Protein AF-A0A803PF00-F1 (afdb_monomer)

Solvent-accessible surface area (backbone atoms only — not comparable to full-atom values): 10319 Å² total; per-residue (Å²): 118,69,70,62,54,53,48,51,53,26,50,52,17,31,50,49,26,48,52,51,40,52,50,53,51,51,54,51,51,51,51,50,52,50,51,52,51,52,51,52,51,52,49,48,71,76,67,57,70,88,81,62,96,70,93,53,91,74,58,53,61,60,52,51,52,54,50,52,50,51,53,48,52,52,51,52,48,54,52,51,52,52,49,61,64,44,32,53,56,50,30,25,44,55,39,14,45,49,42,6,62,75,72,38,38,43,41,70,62,18,39,50,53,18,44,60,51,36,70,76,44,43,68,64,39,30,49,52,44,48,53,53,50,52,50,54,50,46,54,53,52,50,35,64,72,72,45,25,83,80,39,71,68,39,46,52,51,50,53,52,50,51,52,50,50,51,53,51,50,52,54,49,47,50,52,50,51,51,54,48,51,54,56,51,53,59,50,55,62,54,64,79,74,112

Mean predicted aligne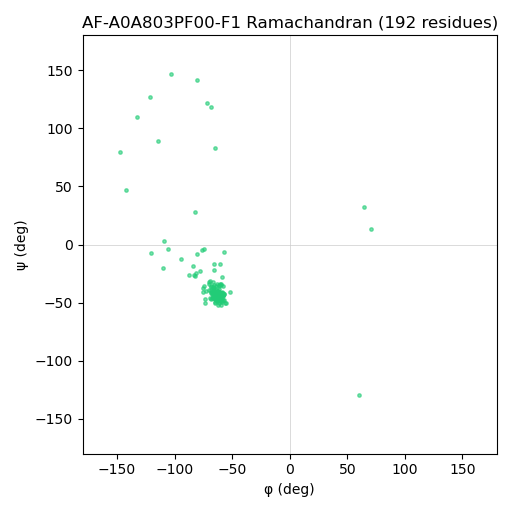d error: 10.55 Å

Secondary structure (DSSP, 8-state):
-HHHHHHHHHHHHHHHHHHHHHHHHHHHHHHHHHHHHHHHHHHHHHH--TT-----TTHHHHHHHHHHHHHHHHHHHHHHHHHHHHHHHHHHHHHHHHHHHHH---HHHHHHHHHHHHHHSHHHHHHHHHHHHHHHHHHHHHHHHHTGGGSHHHHHHHHHHHHHHHHHHHHHHHHHHHHHHHHHHHHHHHHTT-

pLDDT: mean 77.86, std 11.84, range [42.44, 90.19]

Organism: Cannabis sativa (NCBI:txid3483)

Foldseek 3Di:
DVVVVLVVLLVVQLVQLVVQLVVVVVVLVVVLVVVLVVVLVVCCVVPPPPPDPDDDPPVCVVVVVVVVVVSCVVSVVSVVVSLLVVLLVVLLSLLLSLCSNPVVHHDPVSSVVSNVLCVVVVPVSSVLSVVLVCVLVVLVVVCVVVVLVVDPVSVVVSVVVVVVSVVVSSVVSNVVNVVSVVVVVVVVVVVVVD

Radius of gyration: 23.33 Å; Cα contacts (8 Å, |Δi|>4): 110; chains: 1; bounding box: 66×43×75 Å

Structure (mmCIF, N/CA/C/O backbone):
data_AF-A0A803PF00-F1
#
_entry.id   AF-A0A803PF00-F1
#
loop_
_atom_site.group_PDB
_atom_site.id
_atom_site.type_symbol
_atom_site.label_atom_id
_atom_site.label_alt_id
_atom_site.label_comp_id
_atom_site.label_asym_id
_atom_site.label_entity_id
_atom_site.label_seq_id
_atom_site.pdbx_PDB_ins_code
_atom_site.Cartn_x
_atom_site.Cartn_y
_atom_site.Cartn_z
_atom_site.occupancy
_atom_site.B_iso_or_equiv
_atom_site.auth_seq_id
_atom_site.auth_comp_id
_atom_site.auth_asym_id
_atom_site.auth_atom_id
_atom_site.pdbx_PDB_model_num
ATOM 1 N N . MET A 1 1 ? -33.579 -12.897 16.109 1.00 44.66 1 MET A N 1
ATOM 2 C CA . MET A 1 1 ? -33.872 -11.938 15.011 1.00 44.66 1 MET A CA 1
ATOM 3 C C . MET A 1 1 ? -33.023 -10.655 15.062 1.00 44.66 1 MET A C 1
ATOM 5 O O . MET A 1 1 ? -32.654 -10.164 14.004 1.00 44.66 1 MET A O 1
ATOM 9 N N . PHE A 1 2 ? -32.658 -10.123 16.240 1.00 49.91 2 PHE A N 1
ATOM 10 C CA . PHE A 1 2 ? -31.822 -8.909 16.355 1.00 49.91 2 PHE A CA 1
ATOM 11 C C . PHE A 1 2 ? -30.359 -9.083 15.899 1.00 49.91 2 PHE A C 1
ATOM 13 O O . PHE A 1 2 ? -29.827 -8.188 15.247 1.00 49.91 2 PHE A O 1
ATOM 20 N N . HIS A 1 3 ? -29.746 -10.250 16.131 1.00 49.78 3 HIS A N 1
ATOM 21 C CA . HIS A 1 3 ? -28.365 -10.541 15.705 1.00 49.78 3 HIS A CA 1
ATOM 22 C C . HIS A 1 3 ? -28.163 -10.417 14.179 1.00 49.78 3 HIS A C 1
ATOM 24 O O . HIS A 1 3 ? -27.207 -9.796 13.726 1.00 49.78 3 HIS A O 1
ATOM 30 N N . LEU A 1 4 ? -29.131 -10.892 13.385 1.00 56.00 4 LEU A N 1
ATOM 31 C CA . LEU A 1 4 ? -29.096 -10.824 11.916 1.00 56.00 4 LEU A CA 1
ATOM 32 C C . LEU A 1 4 ? -29.187 -9.384 11.379 1.00 56.00 4 LEU A C 1
ATOM 34 O O . LEU A 1 4 ? -28.648 -9.053 10.323 1.00 56.00 4 LEU A O 1
ATOM 38 N N . ARG A 1 5 ? -29.902 -8.505 12.095 1.00 54.03 5 ARG A N 1
ATOM 39 C CA . ARG A 1 5 ? -30.087 -7.106 11.684 1.00 54.03 5 ARG A CA 1
ATOM 40 C C . ARG A 1 5 ? -28.814 -6.292 11.933 1.00 54.03 5 ARG A C 1
ATOM 42 O O . ARG A 1 5 ? -28.463 -5.462 11.097 1.00 54.03 5 ARG A O 1
ATOM 49 N N . ILE A 1 6 ? -28.111 -6.579 13.030 1.00 59.31 6 ILE A N 1
ATOM 50 C CA . ILE A 1 6 ? -26.800 -5.995 13.346 1.00 59.31 6 ILE A CA 1
ATOM 51 C C . ILE A 1 6 ? -25.763 -6.438 12.305 1.00 59.31 6 ILE A C 1
ATOM 53 O O . ILE A 1 6 ? -25.037 -5.600 11.773 1.00 59.31 6 ILE A O 1
ATOM 57 N N . GLU A 1 7 ? -25.763 -7.716 11.916 1.00 68.00 7 GLU A N 1
ATOM 58 C CA . GLU A 1 7 ? -24.883 -8.215 10.852 1.00 68.00 7 GLU A CA 1
ATOM 59 C C . GLU A 1 7 ? -25.151 -7.566 9.496 1.00 68.00 7 GLU A C 1
ATOM 61 O O . GLU A 1 7 ? -24.204 -7.209 8.802 1.00 68.00 7 GLU A O 1
ATOM 66 N N . LYS A 1 8 ? -26.417 -7.340 9.123 1.00 72.25 8 LYS A N 1
ATOM 67 C CA . LYS A 1 8 ? -26.752 -6.698 7.842 1.00 72.25 8 LYS A CA 1
ATOM 68 C C . LYS A 1 8 ? -26.254 -5.252 7.764 1.00 72.25 8 LYS A C 1
ATOM 70 O O . LYS A 1 8 ? -25.745 -4.831 6.725 1.00 72.25 8 LYS A O 1
ATOM 75 N N . VAL A 1 9 ? -26.396 -4.488 8.849 1.00 72.19 9 VAL A N 1
ATOM 76 C CA . VAL A 1 9 ? -25.889 -3.106 8.919 1.00 72.19 9 VAL A CA 1
ATOM 77 C C . VAL A 1 9 ? -24.360 -3.101 8.881 1.00 72.19 9 VAL A C 1
ATOM 79 O O . VAL A 1 9 ? -23.781 -2.314 8.132 1.00 72.19 9 VAL A O 1
ATOM 82 N N . ARG A 1 10 ? -23.714 -4.032 9.594 1.00 73.88 10 ARG A N 1
ATOM 83 C CA . ARG A 1 10 ? -22.254 -4.186 9.602 1.00 73.88 10 ARG A CA 1
ATOM 84 C C . ARG A 1 10 ? -21.699 -4.620 8.241 1.00 73.88 10 ARG A C 1
ATOM 86 O O . ARG A 1 10 ? -20.728 -4.045 7.771 1.00 73.88 10 ARG A O 1
ATOM 93 N N . LEU A 1 11 ? -22.354 -5.551 7.550 1.00 77.56 11 LEU A N 1
ATOM 94 C CA . LEU A 1 11 ? -21.987 -5.971 6.192 1.00 77.56 11 LEU A CA 1
ATOM 95 C C . LEU A 1 11 ? -22.088 -4.816 5.197 1.00 77.56 11 LEU A C 1
ATOM 97 O O . LEU A 1 11 ? -21.181 -4.606 4.393 1.00 77.56 11 LEU A O 1
ATOM 101 N N . ARG A 1 12 ? -23.169 -4.030 5.274 1.00 78.75 12 ARG A N 1
ATOM 102 C CA . ARG A 1 12 ? -23.329 -2.835 4.439 1.00 78.75 12 ARG A CA 1
ATOM 103 C C . ARG A 1 12 ? -22.230 -1.811 4.730 1.00 78.75 12 ARG A C 1
ATOM 105 O O . ARG A 1 12 ? -21.698 -1.226 3.793 1.00 78.75 12 ARG A O 1
ATOM 112 N N . ALA A 1 13 ? -21.874 -1.629 6.001 1.00 76.44 13 ALA A N 1
ATOM 113 C CA . ALA A 1 13 ? -20.790 -0.750 6.421 1.00 76.44 13 ALA A CA 1
ATOM 114 C C . ALA A 1 13 ? -19.443 -1.156 5.818 1.00 76.44 13 ALA A C 1
ATOM 116 O O . ALA A 1 13 ? -18.780 -0.342 5.172 1.00 76.44 13 ALA A O 1
ATOM 117 N N . THR A 1 14 ? -19.085 -2.431 5.971 1.00 80.81 14 THR A N 1
ATOM 118 C CA . THR A 1 14 ? -17.860 -3.004 5.414 1.00 80.81 14 THR A CA 1
ATOM 119 C C . THR A 1 14 ? -17.824 -2.874 3.897 1.00 80.81 14 THR A C 1
ATOM 121 O O . THR A 1 14 ? -16.808 -2.459 3.346 1.00 80.81 14 THR A O 1
ATOM 124 N N . PHE A 1 15 ? -18.934 -3.167 3.216 1.00 81.88 15 PHE A N 1
ATOM 125 C CA . PHE A 1 15 ? -19.018 -3.067 1.761 1.00 81.88 15 PHE A CA 1
ATOM 126 C C . PHE A 1 15 ? -18.795 -1.634 1.264 1.00 81.88 15 PHE A C 1
ATOM 128 O O . PHE A 1 15 ? -18.052 -1.417 0.310 1.00 81.88 15 PHE A O 1
ATOM 135 N N . VAL A 1 16 ? -19.374 -0.638 1.940 1.00 82.00 16 VAL A N 1
ATOM 136 C CA . VAL A 1 16 ? -19.157 0.775 1.597 1.00 82.00 16 VAL A CA 1
ATOM 137 C C . VAL A 1 16 ? -17.693 1.164 1.800 1.00 82.00 16 VAL A C 1
ATOM 139 O O . VAL A 1 16 ? -17.094 1.753 0.904 1.00 82.00 16 VAL A O 1
ATOM 142 N N . THR A 1 17 ? -17.088 0.815 2.937 1.00 83.25 17 THR A N 1
ATOM 143 C CA . THR A 1 17 ? -15.665 1.105 3.185 1.00 83.25 17 THR A CA 1
ATOM 144 C C . THR A 1 17 ? -14.766 0.411 2.162 1.00 83.25 17 THR A C 1
ATOM 146 O O . THR A 1 17 ? -13.813 1.017 1.681 1.00 83.25 17 THR A O 1
ATOM 149 N N . PHE A 1 18 ? -15.100 -0.820 1.770 1.00 84.88 18 PHE A N 1
ATOM 150 C CA . PHE A 1 18 ? -14.418 -1.547 0.703 1.00 84.88 18 PHE A CA 1
ATOM 151 C C . PHE A 1 18 ? -14.485 -0.811 -0.632 1.00 84.88 18 PHE A C 1
ATOM 153 O O . PHE A 1 18 ? -13.444 -0.611 -1.251 1.00 84.88 18 PHE A O 1
ATOM 160 N N . LEU A 1 19 ? -15.659 -0.326 -1.039 1.00 83.44 19 LEU A N 1
ATOM 161 C CA . LEU A 1 19 ? -15.790 0.478 -2.256 1.00 83.44 19 LEU A CA 1
ATOM 162 C C . LEU A 1 19 ? -14.939 1.750 -2.201 1.00 83.44 19 LEU A C 1
ATOM 164 O O . LEU A 1 19 ? -14.256 2.057 -3.173 1.00 83.44 19 LEU A O 1
ATOM 168 N N . TYR A 1 20 ? -14.926 2.457 -1.067 1.00 81.94 20 TYR A N 1
ATOM 169 C CA . TYR A 1 20 ? -14.065 3.631 -0.885 1.00 81.94 20 TYR A CA 1
ATOM 170 C C . TYR A 1 20 ? -12.585 3.283 -1.011 1.00 81.94 20 TYR A C 1
ATOM 172 O O . TYR A 1 20 ? -11.848 3.981 -1.700 1.00 81.94 20 TYR A O 1
ATOM 180 N N . VAL A 1 21 ? -12.146 2.210 -0.359 1.00 84.12 21 VAL A N 1
ATOM 181 C CA . VAL A 1 21 ? -10.748 1.773 -0.390 1.00 84.12 21 VAL A CA 1
ATOM 182 C C . VAL A 1 21 ? -10.337 1.351 -1.794 1.00 84.12 21 VAL A C 1
ATOM 184 O O . VAL A 1 21 ? -9.284 1.771 -2.264 1.00 84.12 21 VAL A O 1
ATOM 187 N N . VAL A 1 22 ? -11.178 0.590 -2.493 1.00 84.62 22 VAL A N 1
ATOM 188 C CA . VAL A 1 22 ? -10.932 0.188 -3.883 1.00 84.62 22 VAL A CA 1
ATOM 189 C C . VAL A 1 22 ? -10.890 1.407 -4.797 1.00 84.62 22 VAL A C 1
ATOM 191 O O . VAL A 1 22 ? -9.983 1.515 -5.619 1.00 84.62 22 VAL A O 1
ATOM 194 N N . PHE A 1 23 ? -11.823 2.345 -4.639 1.00 82.94 23 PHE A N 1
ATOM 195 C CA . PHE A 1 23 ? -11.857 3.572 -5.427 1.00 82.94 23 PHE A CA 1
ATOM 196 C C . PHE A 1 23 ? -10.599 4.422 -5.203 1.00 82.94 23 PHE A C 1
ATOM 198 O O . PHE A 1 23 ? -9.898 4.741 -6.160 1.00 82.94 23 PHE A O 1
ATOM 205 N N . LEU A 1 24 ? -10.252 4.716 -3.945 1.00 80.31 24 LEU A N 1
ATOM 206 C CA . LEU A 1 24 ? -9.057 5.489 -3.588 1.00 80.31 24 LEU A CA 1
ATOM 207 C C . LEU A 1 24 ? -7.770 4.802 -4.059 1.00 80.31 24 LEU A C 1
ATOM 209 O O . LEU A 1 24 ? -6.889 5.454 -4.624 1.00 80.31 24 LEU A O 1
ATOM 213 N N . SER A 1 25 ? -7.675 3.484 -3.883 1.00 84.25 25 SER A N 1
ATOM 214 C CA . SER A 1 25 ? -6.541 2.698 -4.366 1.00 84.25 25 SER A CA 1
ATOM 215 C C . SER A 1 25 ? -6.439 2.751 -5.890 1.00 84.25 25 SER A C 1
ATOM 217 O O . SER A 1 25 ? -5.370 3.042 -6.410 1.00 84.25 25 SER A O 1
ATOM 219 N N . THR A 1 26 ? -7.542 2.579 -6.619 1.00 82.25 26 THR A N 1
ATOM 220 C CA . THR A 1 26 ? -7.538 2.618 -8.091 1.00 82.25 26 THR A CA 1
ATOM 221 C C . THR A 1 26 ? -7.152 4.001 -8.613 1.00 82.25 26 THR A C 1
ATOM 223 O O . THR A 1 26 ? -6.307 4.104 -9.499 1.00 82.25 26 THR A O 1
ATOM 226 N N . CYS A 1 27 ? -7.714 5.073 -8.044 1.00 83.25 27 CYS A N 1
ATOM 227 C CA . CYS A 1 27 ? -7.393 6.444 -8.441 1.00 83.25 27 CYS A CA 1
ATOM 228 C C . CYS A 1 27 ? -5.919 6.791 -8.197 1.00 83.25 27 CYS A C 1
ATOM 230 O O . CYS A 1 27 ? -5.281 7.392 -9.060 1.00 83.25 27 CYS A O 1
ATOM 232 N N . THR A 1 28 ? -5.363 6.401 -7.047 1.00 82.00 28 THR A N 1
ATOM 233 C CA . THR A 1 28 ? -3.946 6.653 -6.730 1.00 82.00 28 THR A CA 1
ATOM 234 C C . THR A 1 28 ? -3.009 5.855 -7.632 1.00 82.00 28 THR A C 1
ATOM 236 O O . THR A 1 28 ? -2.055 6.422 -8.162 1.00 82.00 28 THR A O 1
ATOM 239 N N . LEU A 1 29 ? -3.310 4.578 -7.889 1.00 81.06 29 LEU A N 1
ATOM 240 C CA . LEU A 1 29 ? -2.534 3.739 -8.807 1.00 81.06 29 LEU A CA 1
ATOM 241 C C . LEU A 1 29 ? -2.562 4.290 -10.236 1.00 81.06 29 LEU A C 1
ATOM 243 O O . LEU A 1 29 ? -1.516 4.393 -10.874 1.00 81.06 29 LEU A O 1
ATOM 247 N N . LEU A 1 30 ? -3.737 4.702 -10.719 1.00 83.62 30 LEU A N 1
ATOM 248 C CA . LEU A 1 30 ? -3.887 5.304 -12.042 1.00 83.62 30 LEU A CA 1
ATOM 249 C C . LEU A 1 30 ? -3.108 6.623 -12.147 1.00 83.62 30 LEU A C 1
ATOM 251 O O . LEU A 1 30 ? -2.404 6.841 -13.131 1.00 83.62 30 LEU A O 1
ATOM 255 N N . GLY A 1 31 ? -3.180 7.469 -11.115 1.00 84.12 31 GLY A N 1
ATOM 256 C CA . GLY A 1 31 ? -2.405 8.708 -11.037 1.00 84.12 31 GLY A CA 1
ATOM 257 C C . GLY A 1 31 ? -0.895 8.460 -11.073 1.00 84.12 31 GLY A C 1
ATOM 258 O O . GLY A 1 31 ? -0.174 9.149 -11.792 1.00 84.12 31 GLY A O 1
ATOM 259 N N . PHE A 1 32 ? -0.408 7.435 -10.369 1.00 83.94 32 PHE A N 1
ATOM 260 C CA . PHE A 1 32 ? 1.007 7.057 -10.395 1.00 83.94 32 PHE A CA 1
ATOM 261 C C . PHE A 1 32 ? 1.454 6.493 -11.743 1.00 83.94 32 PHE A C 1
ATOM 263 O O . PHE A 1 32 ? 2.524 6.862 -12.225 1.00 83.94 32 PHE A O 1
ATOM 270 N N . ILE A 1 33 ? 0.634 5.658 -12.389 1.00 83.94 33 ILE A N 1
ATOM 271 C CA . ILE A 1 33 ? 0.910 5.170 -13.748 1.00 83.94 33 ILE A CA 1
ATOM 272 C C . ILE A 1 33 ? 0.977 6.350 -14.722 1.00 83.94 33 ILE A C 1
ATOM 274 O O . ILE A 1 33 ? 1.912 6.438 -15.516 1.00 83.94 33 ILE A O 1
ATOM 278 N N . TRP A 1 34 ? 0.035 7.290 -14.632 1.00 84.69 34 TRP A N 1
ATOM 279 C CA . TRP A 1 34 ? 0.018 8.482 -15.475 1.00 84.69 34 TRP A CA 1
ATOM 280 C C . TRP A 1 34 ? 1.265 9.355 -15.284 1.00 84.69 34 TRP A C 1
ATOM 282 O O . TRP A 1 34 ? 1.880 9.782 -16.264 1.00 84.69 34 TRP A O 1
ATOM 292 N N . LEU A 1 35 ? 1.684 9.579 -14.035 1.00 83.31 35 LEU A N 1
ATOM 293 C CA . LEU A 1 35 ? 2.917 10.306 -13.723 1.00 83.31 35 LEU A CA 1
ATOM 294 C C . LEU A 1 35 ? 4.155 9.601 -14.288 1.00 83.31 35 LEU A C 1
ATOM 296 O O . LEU A 1 35 ? 4.994 10.250 -14.906 1.00 83.31 35 LEU A O 1
ATOM 300 N N . LEU A 1 36 ? 4.253 8.276 -14.148 1.00 83.19 36 LEU A N 1
ATOM 301 C CA . LEU A 1 36 ? 5.361 7.497 -14.712 1.00 83.19 36 LEU A CA 1
ATOM 302 C C . LEU A 1 36 ? 5.403 7.582 -16.241 1.00 83.19 36 LEU A C 1
ATOM 304 O O . LEU A 1 36 ? 6.476 7.768 -16.817 1.00 83.19 36 LEU A O 1
ATOM 308 N N . VAL A 1 37 ? 4.248 7.469 -16.901 1.00 83.75 37 VAL A N 1
ATOM 309 C CA . VAL A 1 37 ? 4.149 7.549 -18.365 1.00 83.75 37 VAL A CA 1
ATOM 310 C C . VAL A 1 37 ? 4.536 8.941 -18.852 1.00 83.75 37 VAL A C 1
ATOM 312 O O . VAL A 1 37 ? 5.405 9.054 -19.716 1.00 83.75 37 VAL A O 1
ATOM 315 N N . THR A 1 38 ? 3.960 9.996 -18.275 1.00 82.81 38 THR A N 1
ATOM 316 C CA . THR A 1 38 ? 4.261 11.384 -18.669 1.00 82.81 38 THR A CA 1
ATOM 317 C C . THR A 1 38 ? 5.723 11.739 -18.413 1.00 82.81 38 THR A C 1
ATOM 319 O O . THR A 1 38 ? 6.378 12.268 -19.309 1.00 82.81 38 THR A O 1
ATOM 322 N N . TYR A 1 39 ? 6.277 11.359 -17.260 1.00 80.56 39 TYR A N 1
ATOM 323 C CA . TYR A 1 39 ? 7.698 11.532 -16.966 1.00 80.56 39 TYR A CA 1
ATOM 324 C C . TYR A 1 39 ? 8.590 10.799 -17.978 1.00 80.56 39 TYR A C 1
ATOM 326 O O . TYR A 1 39 ? 9.524 11.389 -18.519 1.00 80.56 39 TYR A O 1
ATOM 334 N N . SER A 1 40 ? 8.277 9.537 -18.295 1.00 76.31 40 SER A N 1
ATOM 335 C CA . SER A 1 40 ? 9.041 8.757 -19.278 1.00 76.31 40 SER A CA 1
ATOM 336 C C . SER A 1 40 ? 8.963 9.346 -20.691 1.00 76.31 40 SER A C 1
ATOM 338 O O . SER A 1 40 ? 9.956 9.329 -21.417 1.00 76.31 40 SER A O 1
ATOM 340 N N . ALA A 1 41 ? 7.813 9.906 -21.076 1.00 80.12 41 ALA A N 1
ATOM 341 C CA . ALA A 1 41 ? 7.620 10.544 -22.371 1.00 80.12 41 ALA A CA 1
ATOM 342 C C . ALA A 1 41 ? 8.422 11.848 -22.474 1.00 80.12 41 ALA A C 1
ATOM 344 O O . ALA A 1 41 ? 9.128 12.040 -23.460 1.00 80.12 41 ALA A O 1
ATOM 345 N N . VAL A 1 42 ? 8.374 12.701 -21.444 1.00 79.38 42 VAL A N 1
ATOM 346 C CA . VAL A 1 42 ? 9.167 13.942 -21.378 1.00 79.38 42 VAL A CA 1
ATOM 347 C C . VAL A 1 42 ? 10.658 13.629 -21.388 1.00 79.38 42 VAL A C 1
ATOM 349 O O . VAL A 1 42 ? 11.401 14.242 -22.148 1.00 79.38 42 VAL A O 1
ATOM 352 N N . PHE A 1 43 ? 11.092 12.646 -20.596 1.00 73.56 43 PHE A N 1
ATOM 353 C CA . PHE A 1 43 ? 12.488 12.228 -20.570 1.00 73.56 43 PHE A CA 1
ATOM 354 C C . PHE A 1 43 ? 12.943 11.742 -21.947 1.00 73.56 43 PHE A C 1
ATOM 356 O O . PHE A 1 43 ? 13.960 12.213 -22.442 1.00 73.56 43 PHE A O 1
ATOM 363 N N . ARG A 1 44 ? 12.175 10.864 -22.612 1.00 71.00 44 ARG A N 1
ATOM 364 C CA . ARG A 1 44 ? 12.489 10.447 -23.988 1.00 71.00 44 ARG A CA 1
ATOM 365 C C . ARG A 1 44 ? 12.596 11.658 -24.906 1.00 71.00 44 ARG A C 1
ATOM 367 O O . ARG A 1 44 ? 13.618 11.809 -25.552 1.00 71.00 44 ARG A O 1
ATOM 374 N N . LEU A 1 45 ? 11.611 12.551 -24.889 1.00 70.44 45 LEU A N 1
ATOM 375 C CA . LEU A 1 45 ? 11.559 13.712 -25.778 1.00 70.44 45 LEU A CA 1
ATOM 376 C C . LEU A 1 45 ? 12.739 14.681 -25.593 1.00 70.44 45 LEU A C 1
ATOM 378 O O . LEU A 1 45 ? 13.203 15.268 -26.566 1.00 70.44 45 LEU A O 1
ATOM 382 N N . PHE A 1 46 ? 13.227 14.843 -24.362 1.00 67.94 46 PHE A N 1
ATOM 383 C CA . PHE A 1 46 ? 14.322 15.763 -24.043 1.00 67.94 46 PHE A CA 1
ATOM 384 C C . PHE A 1 46 ? 15.712 15.165 -24.294 1.00 67.94 46 PHE A C 1
ATOM 386 O O . PHE A 1 46 ? 16.669 15.903 -24.515 1.00 67.94 46 PHE A O 1
ATOM 393 N N . PHE A 1 47 ? 15.834 13.837 -24.233 1.00 64.44 47 PHE A N 1
ATOM 394 C CA . PHE A 1 47 ? 17.123 13.151 -24.170 1.00 64.44 47 PHE A CA 1
ATOM 395 C C . PHE A 1 47 ? 17.377 12.176 -25.340 1.00 64.44 47 PHE A C 1
ATOM 397 O O . PHE A 1 47 ? 18.506 11.706 -25.468 1.00 64.44 47 PHE A O 1
ATOM 404 N N . THR A 1 48 ? 16.411 11.884 -26.230 1.00 55.97 48 THR A N 1
ATOM 405 C CA . THR A 1 48 ? 16.700 11.146 -27.481 1.00 55.97 48 THR A CA 1
ATOM 406 C C . THR A 1 48 ? 17.471 12.018 -28.482 1.00 55.97 48 THR A C 1
ATOM 408 O O . THR A 1 48 ? 16.937 13.035 -28.928 1.00 55.97 48 THR A O 1
ATOM 411 N N . PRO A 1 49 ? 18.674 11.603 -28.922 1.00 53.75 49 PRO A N 1
ATOM 412 C CA . PRO A 1 49 ? 19.507 12.342 -29.872 1.00 53.75 49 PRO A CA 1
ATOM 413 C C . PRO A 1 49 ? 19.093 12.119 -31.339 1.00 53.75 49 PRO A C 1
ATOM 415 O O . PRO A 1 49 ? 19.916 12.222 -32.239 1.00 53.75 49 PRO A O 1
ATOM 418 N N . GLU A 1 50 ? 17.822 11.824 -31.628 1.00 52.31 50 GLU A N 1
ATOM 419 C CA . GLU A 1 50 ? 17.362 11.575 -33.008 1.00 52.31 50 GLU A CA 1
ATOM 420 C C . GLU A 1 50 ? 17.253 12.872 -33.840 1.00 52.31 50 GLU A C 1
ATOM 422 O O . GLU A 1 50 ? 16.986 12.835 -35.038 1.00 52.31 50 GLU A O 1
ATOM 427 N N . ARG A 1 51 ? 17.492 14.046 -33.231 1.00 49.88 51 ARG A N 1
ATOM 428 C CA . ARG A 1 51 ? 17.411 15.346 -33.919 1.00 49.88 51 ARG A CA 1
ATOM 429 C C . ARG A 1 51 ? 18.753 16.010 -34.239 1.00 49.88 51 ARG A C 1
ATOM 431 O O . ARG A 1 51 ? 18.758 17.035 -34.915 1.00 49.88 51 ARG A O 1
ATOM 438 N N . SER A 1 52 ? 19.887 15.443 -33.832 1.00 44.47 52 SER A N 1
ATOM 439 C CA . SER A 1 52 ? 21.210 15.953 -34.218 1.00 44.47 52 SER A CA 1
ATOM 440 C C . SER A 1 52 ? 21.924 14.925 -35.088 1.00 44.47 52 SER A C 1
ATOM 442 O O . SER A 1 52 ? 22.636 14.064 -34.583 1.00 44.47 52 SER A O 1
ATOM 444 N N . GLY A 1 53 ? 21.713 15.006 -36.403 1.00 48.81 53 GLY A N 1
ATOM 445 C CA . GLY A 1 53 ? 22.401 14.176 -37.390 1.00 48.81 53 GLY A CA 1
ATOM 446 C C . GLY A 1 53 ? 23.904 14.454 -37.442 1.00 48.81 53 GLY A C 1
ATOM 447 O O . GLY A 1 53 ? 24.360 15.202 -38.302 1.00 48.81 53 GLY A O 1
ATOM 448 N N . ILE A 1 54 ? 24.678 13.844 -36.541 1.00 48.69 54 ILE A N 1
ATOM 449 C CA . ILE A 1 54 ? 26.141 13.789 -36.620 1.00 48.69 54 ILE A CA 1
ATOM 450 C C . ILE A 1 54 ? 26.585 12.345 -36.361 1.00 48.69 54 ILE A C 1
ATOM 452 O O . ILE A 1 54 ? 26.492 11.826 -35.254 1.00 48.69 54 ILE A O 1
ATOM 456 N N . VAL A 1 55 ? 27.059 11.714 -37.434 1.00 49.59 55 VAL A N 1
ATOM 457 C CA . VAL A 1 55 ? 27.572 10.343 -37.513 1.00 49.59 55 VAL A CA 1
ATOM 458 C C . VAL A 1 55 ? 28.896 10.222 -36.747 1.00 49.59 55 VAL A C 1
ATOM 460 O O . VAL A 1 55 ? 29.889 10.831 -37.144 1.00 49.59 55 VAL A O 1
ATOM 463 N N . LEU A 1 56 ? 28.946 9.389 -35.698 1.00 50.34 56 LEU A N 1
ATOM 464 C CA . LEU A 1 56 ? 30.202 8.877 -35.128 1.00 50.34 56 LEU A CA 1
ATOM 465 C C . LEU A 1 56 ? 30.015 7.448 -34.566 1.00 50.34 56 LEU A C 1
ATOM 467 O O . LEU A 1 56 ? 29.894 7.223 -33.360 1.00 50.34 56 LEU A O 1
ATOM 471 N N . ASN A 1 57 ? 30.036 6.469 -35.476 1.00 52.66 57 ASN A N 1
ATOM 472 C CA . ASN A 1 57 ? 29.623 5.063 -35.294 1.00 52.66 57 ASN A CA 1
ATOM 473 C C . ASN A 1 57 ? 30.315 4.245 -34.173 1.00 52.66 57 ASN A C 1
ATOM 475 O O . ASN A 1 57 ? 29.896 3.122 -33.906 1.00 52.66 57 ASN A O 1
ATOM 479 N N . ASN A 1 58 ? 31.347 4.761 -33.491 1.00 49.66 58 ASN A N 1
ATOM 480 C CA . ASN A 1 58 ? 32.018 4.054 -32.383 1.00 49.66 58 ASN A CA 1
ATOM 481 C C . ASN A 1 58 ? 31.754 4.673 -30.995 1.00 49.66 58 ASN A C 1
ATOM 483 O O . ASN A 1 58 ? 31.883 3.980 -29.987 1.00 49.66 58 ASN A O 1
ATOM 487 N N . PHE A 1 59 ? 31.332 5.943 -30.924 1.00 49.06 59 PHE A N 1
ATOM 488 C CA . PHE A 1 59 ? 30.970 6.619 -29.667 1.00 49.06 59 PHE A CA 1
ATOM 489 C C . PHE A 1 59 ? 29.491 6.401 -29.300 1.00 49.06 59 PHE A C 1
ATOM 491 O O . PHE A 1 59 ? 29.136 6.356 -28.121 1.00 49.06 59 PHE A O 1
ATOM 498 N N . GLU A 1 60 ? 28.638 6.151 -30.299 1.00 50.56 60 GLU A N 1
ATOM 499 C CA . GLU A 1 60 ? 27.213 5.845 -30.117 1.00 50.56 60 GLU A CA 1
ATOM 500 C C . GLU A 1 60 ? 26.957 4.599 -29.263 1.00 50.56 60 GLU A C 1
ATOM 502 O O . GLU A 1 60 ? 25.995 4.558 -28.498 1.00 50.56 60 GLU A O 1
ATOM 507 N N . ARG A 1 61 ? 27.818 3.574 -29.324 1.00 46.16 61 ARG A N 1
ATOM 508 C CA . ARG A 1 61 ? 27.559 2.314 -28.608 1.00 46.16 61 ARG A CA 1
ATOM 509 C C . ARG A 1 61 ? 27.800 2.429 -27.100 1.00 46.16 61 ARG A C 1
ATOM 511 O O . ARG A 1 61 ? 26.988 1.934 -26.324 1.00 46.16 61 ARG A O 1
ATOM 518 N N . VAL A 1 62 ? 28.861 3.128 -26.683 1.00 50.69 62 VAL A N 1
ATOM 519 C CA . VAL A 1 62 ? 29.155 3.403 -25.260 1.00 50.69 62 VAL A CA 1
ATOM 520 C C . VAL A 1 62 ? 28.180 4.444 -24.698 1.00 50.69 62 VAL A C 1
ATOM 522 O O . VAL A 1 62 ? 27.661 4.264 -23.595 1.00 50.69 62 VAL A O 1
ATOM 525 N N . SER A 1 63 ? 27.859 5.478 -25.485 1.00 56.59 63 SER A N 1
ATOM 526 C CA . SER A 1 63 ? 26.856 6.492 -25.140 1.00 56.59 63 SER A CA 1
ATOM 527 C C . SER A 1 63 ? 25.454 5.885 -24.975 1.00 56.59 63 SER A C 1
ATOM 529 O O . SER A 1 63 ? 24.797 6.137 -23.966 1.00 56.59 63 SER A O 1
ATOM 531 N N . SER A 1 64 ? 25.026 4.995 -25.882 1.00 60.06 64 SER A N 1
ATOM 532 C CA . SER A 1 64 ? 23.718 4.327 -25.789 1.00 60.06 64 SER A CA 1
ATOM 533 C C . SER A 1 64 ? 23.606 3.381 -24.588 1.00 60.06 64 SER A C 1
ATOM 535 O O . SER A 1 64 ? 22.548 3.317 -23.963 1.00 60.06 64 SER A O 1
ATOM 537 N N . LEU A 1 65 ? 24.681 2.673 -24.210 1.00 59.78 65 LEU A N 1
ATOM 538 C CA . LEU A 1 65 ? 24.673 1.796 -23.034 1.00 59.78 65 LEU A CA 1
ATOM 539 C C . LEU A 1 65 ? 24.537 2.614 -21.740 1.00 59.78 65 LEU A C 1
ATOM 541 O O . LEU A 1 65 ? 23.702 2.292 -20.893 1.00 59.78 65 LEU A O 1
ATOM 545 N N . GLY A 1 66 ? 25.315 3.696 -21.615 1.00 67.31 66 GLY A N 1
ATOM 546 C CA . GLY A 1 66 ? 25.246 4.617 -20.476 1.00 67.31 66 GLY A CA 1
ATOM 547 C C . GLY A 1 66 ? 23.885 5.309 -20.365 1.00 67.31 66 GLY A C 1
ATOM 548 O O . GLY A 1 66 ? 23.323 5.399 -19.275 1.00 67.31 66 GLY A O 1
ATOM 549 N N . PHE A 1 67 ? 23.310 5.709 -21.499 1.00 67.31 67 PHE A N 1
ATOM 550 C CA . PHE A 1 67 ? 21.977 6.300 -21.579 1.00 67.31 67 PHE A CA 1
ATOM 551 C C . PHE A 1 67 ? 20.870 5.334 -21.137 1.00 67.31 67 PHE A C 1
ATOM 553 O O . PHE A 1 67 ? 19.998 5.701 -20.349 1.00 67.31 67 PHE A O 1
ATOM 560 N N . ASN A 1 68 ? 20.928 4.078 -21.589 1.00 71.06 68 ASN A N 1
ATOM 561 C CA . ASN A 1 68 ? 19.975 3.042 -21.193 1.00 71.06 68 ASN A CA 1
ATOM 562 C C . ASN A 1 68 ? 20.067 2.720 -19.695 1.00 71.06 68 ASN A C 1
ATOM 564 O O . ASN A 1 68 ? 19.037 2.578 -19.033 1.00 71.06 68 ASN A O 1
ATOM 568 N N . LEU A 1 69 ? 21.286 2.647 -19.150 1.00 74.12 69 LEU A N 1
ATOM 569 C CA . LEU A 1 69 ? 21.511 2.420 -17.723 1.00 74.12 69 LEU A CA 1
ATOM 570 C C . LEU A 1 69 ? 20.970 3.589 -16.887 1.00 74.12 69 LEU A C 1
ATOM 572 O O . LEU A 1 69 ? 20.245 3.374 -15.919 1.00 74.12 69 LEU A O 1
ATOM 576 N N . PHE A 1 70 ? 21.267 4.826 -17.291 1.00 75.94 70 PHE A N 1
ATOM 577 C CA . PHE A 1 70 ? 20.802 6.041 -16.623 1.00 75.94 70 PHE A CA 1
ATOM 578 C C . PHE A 1 70 ? 19.275 6.166 -16.652 1.00 75.94 70 PHE A C 1
ATOM 580 O O . PHE A 1 70 ? 18.653 6.401 -15.616 1.00 75.94 70 PHE A O 1
ATOM 587 N N . HIS A 1 71 ? 18.654 5.910 -17.805 1.00 72.38 71 HIS A N 1
ATOM 588 C CA . HIS A 1 71 ? 17.200 5.857 -17.944 1.00 72.38 71 HIS A CA 1
ATOM 589 C C . HIS A 1 71 ? 16.579 4.807 -17.010 1.00 72.38 71 HIS A C 1
ATOM 591 O O . HIS A 1 71 ? 15.585 5.085 -16.338 1.00 72.38 71 HIS A O 1
ATOM 597 N N . HIS A 1 72 ? 17.175 3.613 -16.920 1.00 76.44 72 HIS A N 1
ATOM 598 C CA . HIS A 1 72 ? 16.680 2.555 -16.040 1.00 76.44 72 HIS A CA 1
ATOM 599 C C . HIS A 1 72 ? 16.833 2.909 -14.553 1.00 76.44 72 HIS A C 1
ATOM 601 O O . HIS A 1 72 ? 15.908 2.680 -13.775 1.00 76.44 72 HIS A O 1
ATOM 607 N N . LEU A 1 73 ? 17.959 3.514 -14.159 1.00 83.12 73 LEU A N 1
ATOM 608 C CA . LEU A 1 73 ? 18.205 3.968 -12.786 1.00 83.12 73 LEU A CA 1
ATOM 609 C C . LEU A 1 73 ? 17.214 5.054 -12.362 1.00 83.12 73 LEU A C 1
ATOM 611 O O . LEU A 1 73 ? 16.628 4.967 -11.283 1.00 83.12 73 LEU A O 1
ATOM 615 N N . ILE A 1 74 ? 16.981 6.044 -13.224 1.00 81.19 74 ILE A N 1
ATOM 616 C CA . ILE A 1 74 ? 16.005 7.105 -12.971 1.00 81.19 74 ILE A CA 1
ATOM 617 C C . ILE A 1 74 ? 14.595 6.524 -12.874 1.00 81.19 74 ILE A C 1
ATOM 619 O O . ILE A 1 74 ? 13.868 6.832 -11.928 1.00 81.19 74 ILE A O 1
ATOM 623 N N . TYR A 1 75 ? 14.189 5.687 -13.829 1.00 79.94 75 TYR A N 1
ATOM 624 C CA . TYR A 1 75 ? 12.851 5.098 -13.831 1.00 79.94 75 TYR A CA 1
ATOM 625 C C . TYR A 1 75 ? 12.624 4.218 -12.596 1.00 79.94 75 TYR A C 1
ATOM 627 O O . TYR A 1 75 ? 11.609 4.356 -11.912 1.00 79.94 75 TYR A O 1
ATOM 635 N N . GLY A 1 76 ? 13.601 3.369 -12.264 1.00 80.31 76 GLY A N 1
ATOM 636 C CA . GLY A 1 76 ? 13.573 2.531 -11.070 1.00 80.31 76 GLY A CA 1
ATOM 637 C C . GLY A 1 76 ? 13.504 3.351 -9.781 1.00 80.31 76 GLY A C 1
ATOM 638 O O . GLY A 1 76 ? 12.711 3.032 -8.898 1.00 80.31 76 GLY A O 1
ATOM 639 N N . SER A 1 77 ? 14.267 4.445 -9.689 1.00 82.50 77 SER A N 1
ATOM 640 C CA . SER A 1 77 ? 14.247 5.345 -8.530 1.00 82.50 77 SER A CA 1
ATOM 641 C C . SER A 1 77 ? 12.896 6.051 -8.360 1.00 82.50 77 SER A C 1
ATOM 643 O O . SER A 1 77 ? 12.344 6.053 -7.259 1.00 82.50 77 SER A O 1
ATOM 645 N N . ASN A 1 78 ? 12.310 6.576 -9.441 1.00 83.31 78 ASN A N 1
ATOM 646 C CA . ASN A 1 78 ? 10.984 7.203 -9.401 1.00 83.31 78 ASN A CA 1
ATOM 647 C C . ASN A 1 78 ? 9.892 6.202 -9.006 1.00 83.31 78 ASN A C 1
ATOM 649 O O . ASN A 1 78 ? 9.032 6.513 -8.183 1.00 83.31 78 ASN A O 1
ATOM 653 N N . LEU A 1 79 ? 9.946 4.981 -9.547 1.00 83.06 79 LEU A N 1
ATOM 654 C CA . LEU A 1 79 ? 9.029 3.913 -9.160 1.00 83.06 79 LEU A CA 1
ATOM 655 C C . LEU A 1 79 ? 9.168 3.576 -7.670 1.00 83.06 79 LEU A C 1
ATOM 657 O O . LEU A 1 79 ? 8.163 3.477 -6.969 1.00 83.06 79 LEU A O 1
ATOM 661 N N . LEU A 1 80 ? 10.400 3.448 -7.172 1.00 85.19 80 LEU A N 1
ATOM 662 C CA . LEU A 1 80 ? 10.663 3.184 -5.759 1.00 85.19 80 LEU A CA 1
ATOM 663 C C . LEU A 1 80 ? 10.112 4.305 -4.868 1.00 85.19 80 LEU A C 1
ATOM 665 O O . LEU A 1 80 ? 9.481 4.029 -3.849 1.00 85.19 80 LEU A O 1
ATOM 669 N N . PHE A 1 81 ? 10.296 5.562 -5.268 1.00 85.94 81 PHE A N 1
ATOM 670 C CA . PHE A 1 81 ? 9.774 6.720 -4.547 1.00 85.94 81 PHE A CA 1
ATOM 671 C C . PHE A 1 81 ? 8.240 6.713 -4.472 1.00 85.94 81 PHE A C 1
ATOM 673 O O . PHE A 1 81 ? 7.666 6.908 -3.398 1.00 85.94 81 PHE A O 1
ATOM 680 N N . LEU A 1 82 ? 7.568 6.408 -5.585 1.00 86.12 82 LEU A N 1
ATOM 681 C CA . LEU A 1 82 ? 6.111 6.263 -5.627 1.00 86.12 82 LEU A CA 1
ATOM 682 C C . LEU A 1 82 ? 5.631 5.127 -4.719 1.00 86.12 82 LEU A C 1
ATOM 684 O O . LEU A 1 82 ? 4.654 5.299 -3.991 1.00 86.12 82 LEU A O 1
ATOM 688 N N . VAL A 1 83 ? 6.342 3.994 -4.702 1.00 85.06 83 VAL A N 1
ATOM 689 C CA . VAL A 1 83 ? 6.051 2.883 -3.784 1.00 85.06 83 VAL A CA 1
ATOM 690 C C . VAL A 1 83 ? 6.178 3.338 -2.329 1.00 85.06 83 VAL A C 1
ATOM 692 O O . VAL A 1 83 ? 5.268 3.085 -1.544 1.00 85.06 83 VAL A O 1
ATOM 695 N N . ILE A 1 84 ? 7.241 4.062 -1.967 1.00 86.75 84 ILE A N 1
ATOM 696 C CA . ILE A 1 84 ? 7.438 4.572 -0.599 1.00 86.75 84 ILE A CA 1
ATOM 697 C C . ILE A 1 84 ? 6.276 5.473 -0.168 1.00 86.75 84 ILE A C 1
ATOM 699 O O . ILE A 1 84 ? 5.768 5.318 0.942 1.00 86.75 84 ILE A O 1
ATOM 703 N N . ILE A 1 85 ? 5.814 6.370 -1.044 1.00 87.19 85 ILE A N 1
ATOM 704 C CA . ILE A 1 85 ? 4.655 7.232 -0.765 1.00 87.19 85 ILE A CA 1
ATOM 705 C C . ILE A 1 85 ? 3.367 6.410 -0.656 1.00 87.19 85 ILE A C 1
ATOM 707 O O . ILE A 1 85 ? 2.511 6.719 0.170 1.00 87.19 85 ILE A O 1
ATOM 711 N N . TYR A 1 86 ? 3.214 5.366 -1.468 1.00 86.00 86 TYR A N 1
ATOM 712 C CA . TYR A 1 86 ? 2.015 4.531 -1.510 1.00 86.00 86 TYR A CA 1
ATOM 713 C C . TYR A 1 86 ? 1.832 3.645 -0.267 1.00 86.00 86 TYR A C 1
ATOM 715 O O . TYR A 1 86 ? 0.699 3.404 0.158 1.00 86.00 86 TYR A O 1
ATOM 723 N N . LEU A 1 87 ? 2.926 3.164 0.333 1.00 86.62 87 LEU A N 1
ATOM 724 C CA . LEU A 1 87 ? 2.889 2.220 1.459 1.00 86.62 87 LEU A CA 1
ATOM 725 C C . LEU A 1 87 ? 2.089 2.741 2.677 1.00 86.62 87 LEU A C 1
ATOM 727 O O . LEU A 1 87 ? 1.226 2.001 3.161 1.00 86.62 87 LEU A O 1
ATOM 731 N N . PRO A 1 88 ? 2.285 3.987 3.163 1.00 87.38 88 PRO A N 1
ATOM 732 C CA . PRO A 1 88 ? 1.460 4.566 4.224 1.00 87.38 88 PRO A CA 1
ATOM 733 C C . PRO A 1 88 ? -0.033 4.614 3.888 1.00 87.38 88 PRO A C 1
ATOM 735 O O . PRO A 1 88 ? -0.862 4.250 4.722 1.00 87.38 88 PRO A O 1
ATOM 738 N N . TRP A 1 89 ? -0.394 5.013 2.664 1.00 85.75 89 TRP A N 1
ATOM 739 C CA . TRP A 1 89 ? -1.796 5.074 2.236 1.00 85.75 89 TRP A CA 1
ATOM 740 C C . TRP A 1 89 ? -2.440 3.690 2.239 1.00 85.75 89 TRP A C 1
ATOM 742 O O . TRP A 1 89 ? -3.536 3.514 2.773 1.00 85.75 89 TRP A O 1
ATOM 752 N N . CYS A 1 90 ? -1.713 2.684 1.751 1.00 85.69 90 CYS A N 1
ATOM 753 C CA . CYS A 1 90 ? -2.129 1.293 1.859 1.00 85.69 90 CYS A CA 1
ATOM 754 C C . CYS A 1 90 ? -2.339 0.854 3.307 1.00 85.69 90 CYS A C 1
ATOM 756 O O . CYS A 1 90 ? -3.323 0.168 3.588 1.00 85.69 90 CYS A O 1
ATOM 758 N N . ALA A 1 91 ? -1.447 1.226 4.228 1.00 88.38 91 ALA A N 1
ATOM 759 C CA . ALA A 1 91 ? -1.595 0.870 5.637 1.00 88.38 91 ALA A CA 1
ATOM 760 C C . A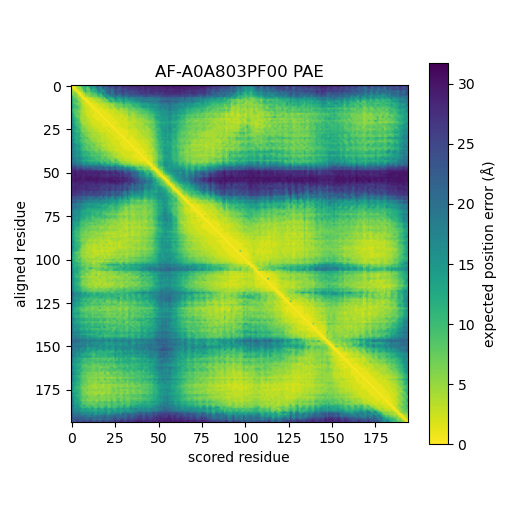LA A 1 91 ? -2.899 1.442 6.213 1.00 88.38 91 ALA A C 1
ATOM 762 O O . ALA A 1 91 ? -3.662 0.710 6.844 1.00 88.38 91 ALA A O 1
ATOM 763 N N . ILE A 1 92 ? -3.193 2.714 5.924 1.00 89.06 92 ILE A N 1
ATOM 764 C CA . ILE A 1 92 ? -4.413 3.399 6.374 1.00 89.06 92 ILE A CA 1
ATOM 765 C C . ILE A 1 92 ? -5.663 2.726 5.801 1.00 89.06 92 ILE A C 1
ATOM 767 O O . ILE A 1 92 ? -6.616 2.475 6.536 1.00 89.06 92 ILE A O 1
ATOM 771 N N . TRP A 1 93 ? -5.675 2.395 4.510 1.00 88.69 93 TRP A N 1
ATOM 772 C CA . TRP A 1 93 ? -6.835 1.760 3.882 1.00 88.69 93 TRP A CA 1
ATOM 773 C C . TRP A 1 93 ? -7.098 0.343 4.403 1.00 88.69 93 TRP A C 1
ATOM 775 O O . TRP A 1 93 ? -8.244 0.011 4.705 1.00 88.69 93 TRP A O 1
ATOM 785 N N . ASN A 1 94 ? -6.052 -0.480 4.554 1.00 88.56 94 ASN A N 1
ATOM 786 C CA . ASN A 1 94 ? -6.188 -1.839 5.093 1.00 88.56 94 ASN A CA 1
ATOM 787 C C . ASN A 1 94 ? -6.635 -1.809 6.563 1.00 88.56 94 ASN A C 1
ATOM 789 O O . ASN A 1 94 ? -7.531 -2.558 6.952 1.00 88.56 94 ASN A O 1
ATOM 793 N N . LEU A 1 95 ? -6.080 -0.895 7.365 1.00 89.00 95 LEU A N 1
ATOM 794 C CA . LEU A 1 95 ? -6.515 -0.697 8.746 1.00 89.00 95 LEU A CA 1
ATOM 795 C C . LEU A 1 95 ? -7.962 -0.183 8.818 1.00 89.00 95 LEU A C 1
ATOM 797 O O . LEU A 1 95 ? -8.742 -0.662 9.636 1.00 89.00 95 LEU A O 1
ATOM 801 N N . GLY A 1 96 ? -8.350 0.737 7.932 1.00 88.00 96 GLY A N 1
ATOM 802 C CA . GLY A 1 96 ? -9.717 1.253 7.835 1.00 88.00 96 GLY A CA 1
ATOM 803 C C . GLY A 1 96 ? -10.741 0.175 7.498 1.00 88.00 96 GLY A C 1
ATOM 804 O O . GLY A 1 96 ? -11.845 0.192 8.045 1.00 88.00 96 GLY A O 1
ATOM 805 N N . LEU A 1 97 ? -10.372 -0.808 6.673 1.00 86.75 97 LEU A N 1
ATOM 806 C CA . LEU A 1 97 ? -11.224 -1.972 6.442 1.00 86.75 97 LEU A CA 1
ATOM 807 C C . LEU A 1 97 ? -11.367 -2.843 7.683 1.00 86.75 97 LEU A C 1
ATOM 809 O O . LEU A 1 97 ? -12.490 -3.216 8.018 1.00 86.75 97 LEU A O 1
ATOM 813 N N . VAL A 1 98 ? -10.268 -3.139 8.381 1.00 88.44 98 VAL A N 1
ATOM 814 C CA . VAL A 1 98 ? -10.319 -3.920 9.627 1.00 88.44 98 VAL A CA 1
ATOM 815 C C . VAL A 1 98 ? -11.196 -3.229 10.669 1.00 88.44 98 VAL A C 1
ATOM 817 O O . VAL A 1 98 ? -12.060 -3.881 11.250 1.00 88.44 98 VAL A O 1
ATOM 820 N N . ILE A 1 99 ? -11.051 -1.914 10.843 1.00 86.50 99 ILE A N 1
ATOM 821 C CA . ILE A 1 99 ? -11.894 -1.111 11.742 1.00 86.50 99 ILE A CA 1
ATOM 822 C C . ILE A 1 99 ? -13.360 -1.180 11.315 1.00 86.50 99 ILE A C 1
ATOM 824 O O . ILE A 1 99 ? -14.245 -1.379 12.143 1.00 86.50 99 ILE A O 1
ATOM 828 N N . SER A 1 100 ? -13.638 -1.076 10.016 1.00 87.06 100 SER A N 1
ATOM 829 C CA . SER A 1 100 ? -15.007 -1.172 9.511 1.00 87.06 100 SER A CA 1
ATOM 830 C C . SER A 1 100 ? -15.641 -2.545 9.763 1.00 87.06 100 SER A C 1
ATOM 832 O O . SER A 1 100 ? -16.838 -2.623 10.032 1.00 87.06 100 SER A O 1
ATOM 834 N N . ILE A 1 101 ? -14.854 -3.622 9.716 1.00 84.19 101 ILE A N 1
ATOM 835 C CA . ILE A 1 101 ? -15.313 -4.986 10.014 1.00 84.19 101 ILE A CA 1
ATOM 836 C C . ILE A 1 101 ? -15.535 -5.180 11.520 1.00 84.19 101 ILE A C 1
ATOM 838 O O . ILE A 1 101 ? -16.571 -5.720 11.915 1.00 84.19 101 ILE A O 1
ATOM 842 N N . LEU A 1 102 ? -14.580 -4.753 12.353 1.00 83.94 102 LEU A N 1
ATOM 843 C CA . LEU A 1 102 ? -14.625 -4.958 13.805 1.00 83.94 102 LEU A CA 1
ATOM 844 C C . LEU A 1 102 ? -15.654 -4.051 14.486 1.00 83.94 102 LEU A C 1
ATOM 846 O O . LEU A 1 102 ? -16.490 -4.535 15.246 1.00 83.94 102 LEU A O 1
ATOM 850 N N . GLU A 1 103 ? -15.610 -2.751 14.203 1.00 82.00 103 GLU A N 1
ATOM 851 C CA . GLU A 1 103 ? -16.422 -1.738 14.886 1.00 82.00 103 GLU A CA 1
ATOM 852 C C . GLU A 1 103 ? -17.728 -1.420 14.137 1.00 82.00 103 GLU A C 1
ATOM 854 O O . GLU A 1 103 ? -18.616 -0.767 14.679 1.00 82.00 103 GLU A O 1
ATOM 859 N N . GLY A 1 104 ? -17.876 -1.866 12.884 1.00 77.12 104 GLY A N 1
ATOM 860 C CA . GLY A 1 104 ? -19.069 -1.601 12.069 1.00 77.12 104 GLY A CA 1
ATOM 861 C C . GLY A 1 104 ? -19.221 -0.150 11.608 1.00 77.12 104 GLY A C 1
ATOM 862 O O . GLY A 1 104 ? -20.284 0.242 11.123 1.00 77.12 104 GLY A O 1
ATOM 863 N N . ILE A 1 105 ? -18.168 0.658 11.737 1.00 80.25 105 ILE A N 1
ATOM 864 C CA . ILE A 1 105 ? -18.142 2.060 11.309 1.00 80.25 105 ILE A CA 1
ATOM 865 C C . ILE A 1 105 ? -17.894 2.120 9.792 1.00 80.25 105 ILE A C 1
ATOM 867 O O . ILE A 1 105 ? -17.129 1.328 9.245 1.00 80.25 105 ILE A O 1
ATOM 871 N N . CYS A 1 106 ? -18.555 3.038 9.079 1.00 79.62 106 CYS A N 1
ATOM 872 C CA . CYS A 1 106 ? -18.499 3.116 7.612 1.00 79.62 106 CYS A CA 1
ATOM 873 C C . CYS A 1 106 ? -17.597 4.247 7.098 1.00 79.62 106 CYS A C 1
ATOM 875 O O . CYS A 1 106 ? -17.609 5.360 7.637 1.00 79.62 106 CYS A O 1
ATOM 877 N N . GLY A 1 107 ? -16.945 4.003 5.959 1.00 78.81 107 GLY A N 1
ATOM 878 C CA . GLY A 1 107 ? -16.436 5.034 5.052 1.00 78.81 107 GLY A CA 1
ATOM 879 C C . GLY A 1 107 ? -15.413 5.974 5.689 1.00 78.81 107 GLY A C 1
ATOM 880 O O . GLY A 1 107 ? -14.450 5.535 6.313 1.00 78.81 107 GLY A O 1
ATOM 881 N N . ILE A 1 108 ? -15.630 7.285 5.535 1.00 82.88 108 ILE A N 1
ATOM 882 C CA . ILE A 1 108 ? -14.689 8.333 5.966 1.00 82.88 108 ILE A CA 1
ATOM 883 C C . ILE A 1 108 ? -14.440 8.293 7.480 1.00 82.88 108 ILE A C 1
ATOM 885 O O . ILE A 1 108 ? -13.320 8.541 7.911 1.00 82.88 108 ILE A O 1
ATOM 889 N N . LYS A 1 109 ? -15.441 7.928 8.295 1.00 85.12 109 LYS A N 1
ATOM 890 C CA . LYS A 1 109 ? -15.258 7.809 9.752 1.00 85.12 109 LYS A CA 1
ATOM 891 C C . LYS A 1 109 ? -14.283 6.682 10.106 1.00 85.12 109 LYS A C 1
ATOM 893 O O . LYS A 1 109 ? -13.395 6.892 10.923 1.00 85.12 109 LYS A O 1
ATOM 898 N N . ALA A 1 110 ? -14.401 5.525 9.449 1.00 86.06 110 ALA A N 1
ATOM 899 C CA . ALA A 1 110 ? -13.475 4.408 9.644 1.00 86.06 110 ALA A CA 1
ATOM 900 C C . ALA A 1 110 ? -12.061 4.749 9.143 1.00 86.06 110 ALA A C 1
ATOM 902 O O . ALA A 1 110 ? -11.076 4.457 9.818 1.00 86.06 110 ALA A O 1
ATOM 903 N N . LEU A 1 111 ? -11.959 5.430 7.996 1.00 85.81 111 LEU A N 1
ATOM 904 C CA . LEU A 1 111 ? -10.682 5.906 7.455 1.00 85.81 111 LEU A CA 1
ATOM 905 C C . LEU A 1 111 ? -10.025 6.973 8.340 1.00 85.81 111 LEU A C 1
ATOM 907 O O . LEU A 1 111 ? -8.809 6.957 8.500 1.00 85.81 111 LEU A O 1
ATOM 911 N N . GLY A 1 112 ? -10.808 7.865 8.949 1.00 86.81 112 GLY A N 1
ATOM 912 C CA . GLY A 1 112 ? -10.315 8.865 9.896 1.00 86.81 112 GLY A CA 1
ATOM 913 C C . GLY A 1 112 ? -9.729 8.224 11.152 1.00 86.81 112 GLY A C 1
ATOM 914 O O . GLY A 1 112 ? -8.604 8.543 11.537 1.00 86.81 11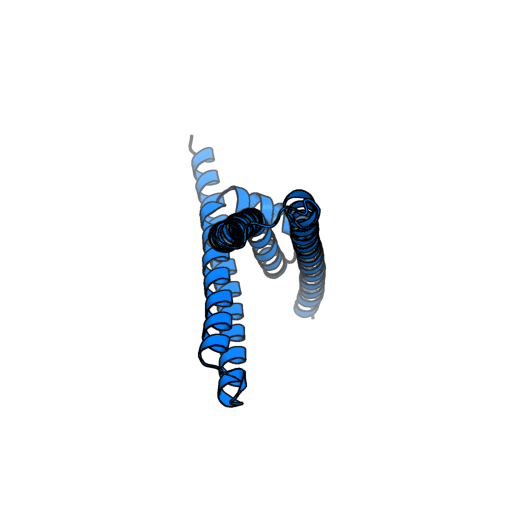2 GLY A O 1
ATOM 915 N N . SER A 1 113 ? -10.438 7.253 11.740 1.00 85.50 113 SER A N 1
ATOM 916 C CA . SER A 1 113 ? -9.922 6.467 12.869 1.00 85.50 113 SER A CA 1
ATOM 917 C C . SER A 1 113 ? -8.663 5.684 12.492 1.00 85.50 113 SER A C 1
ATOM 919 O O . SER A 1 113 ? -7.699 5.654 13.257 1.00 85.50 113 SER A O 1
ATOM 921 N N . ALA A 1 114 ? -8.631 5.097 11.292 1.00 88.06 114 ALA A N 1
ATOM 922 C CA . ALA A 1 114 ? -7.458 4.395 10.783 1.00 88.06 114 ALA A CA 1
ATOM 923 C C . ALA A 1 114 ? -6.255 5.325 10.612 1.00 88.06 114 ALA A C 1
ATOM 925 O O . ALA A 1 114 ? -5.155 4.976 11.028 1.00 88.06 114 ALA A O 1
ATOM 926 N N . ALA A 1 115 ? -6.456 6.515 10.045 1.00 87.69 115 ALA A N 1
ATOM 927 C CA . ALA A 1 115 ? -5.401 7.508 9.887 1.00 87.69 115 ALA A CA 1
ATOM 928 C C . ALA A 1 115 ? -4.855 7.951 11.251 1.00 87.69 115 ALA A C 1
ATOM 930 O O . ALA A 1 115 ? -3.641 7.974 11.443 1.00 87.69 115 ALA A O 1
ATOM 931 N N . TYR A 1 116 ? -5.738 8.209 12.221 1.00 87.31 116 TYR A N 1
ATOM 932 C CA . TYR A 1 116 ? -5.350 8.578 13.583 1.00 87.31 116 TYR A CA 1
ATOM 933 C C . TYR A 1 116 ? -4.517 7.486 14.274 1.00 87.31 116 TYR A C 1
ATOM 935 O O . TYR A 1 116 ? -3.460 7.766 14.842 1.00 87.31 116 TYR A O 1
ATOM 943 N N . LEU A 1 117 ? -4.958 6.226 14.196 1.00 84.50 117 LEU A N 1
ATOM 944 C CA . LEU A 1 117 ? -4.245 5.094 14.795 1.00 84.50 117 LEU A CA 1
ATOM 945 C C . LEU A 1 117 ? -2.935 4.777 14.063 1.00 84.50 117 LEU A C 1
ATOM 947 O O . LEU A 1 117 ? -1.926 4.485 14.708 1.00 84.50 117 LEU A O 1
ATOM 951 N N . SER A 1 118 ? -2.936 4.861 12.732 1.00 84.88 118 SER A N 1
ATOM 952 C CA . SER A 1 118 ? -1.761 4.599 11.902 1.00 84.88 118 SER A CA 1
ATOM 953 C C . SER A 1 118 ? -0.670 5.641 12.133 1.00 84.88 118 SER A C 1
ATOM 955 O O . SER A 1 118 ? 0.491 5.263 12.263 1.00 84.88 118 SER A O 1
ATOM 957 N N . LEU A 1 119 ? -1.022 6.922 12.303 1.00 83.56 119 LEU A N 1
ATOM 958 C CA . LEU A 1 119 ? -0.061 7.999 12.575 1.00 83.56 119 LEU A CA 1
ATOM 959 C C . LEU A 1 119 ? 0.754 7.758 13.857 1.00 83.56 119 LEU A C 1
ATOM 961 O O . LEU A 1 119 ? 1.891 8.207 13.976 1.00 83.56 119 LEU A O 1
ATOM 965 N N . ARG A 1 120 ? 0.183 7.029 14.822 1.00 80.56 120 ARG A N 1
ATOM 966 C CA . ARG A 1 120 ? 0.808 6.742 16.119 1.00 80.56 120 ARG A CA 1
ATOM 967 C C . ARG A 1 120 ? 1.753 5.539 16.091 1.00 80.56 120 ARG A C 1
ATOM 969 O O . ARG A 1 120 ? 2.552 5.382 17.013 1.00 80.56 120 ARG A O 1
ATOM 976 N N . ASN A 1 121 ? 1.637 4.684 15.074 1.00 81.25 121 ASN A N 1
ATOM 977 C CA . ASN A 1 121 ? 2.443 3.474 14.892 1.00 81.25 121 ASN A CA 1
ATOM 978 C C . ASN A 1 121 ? 2.778 3.253 13.405 1.00 81.25 121 ASN A C 1
ATOM 980 O O . ASN A 1 121 ? 2.601 2.158 12.856 1.00 81.25 121 ASN A O 1
ATOM 984 N N . THR A 1 122 ? 3.217 4.323 12.742 1.00 79.62 122 THR A N 1
ATOM 985 C CA . THR A 1 122 ? 3.362 4.400 11.282 1.00 79.62 122 THR A CA 1
ATOM 986 C C . THR A 1 122 ? 4.428 3.443 10.771 1.00 79.62 122 THR A C 1
ATOM 988 O O . THR A 1 122 ? 4.217 2.781 9.761 1.00 79.62 122 THR A O 1
ATOM 991 N N . GLN A 1 123 ? 5.543 3.308 11.494 1.00 81.44 123 GLN A N 1
ATOM 992 C CA . GLN A 1 123 ? 6.653 2.432 11.105 1.00 81.44 123 GLN A CA 1
ATOM 993 C C . GLN A 1 123 ? 6.233 0.960 11.039 1.00 81.44 123 GLN A C 1
ATOM 995 O O . GLN A 1 123 ? 6.509 0.291 10.045 1.00 81.44 123 GLN A O 1
ATOM 1000 N N . ASN A 1 124 ? 5.501 0.470 12.044 1.00 82.94 124 ASN A N 1
ATOM 1001 C CA . ASN A 1 124 ? 5.034 -0.916 12.063 1.00 82.94 124 ASN A CA 1
ATOM 1002 C C . ASN A 1 124 ? 3.986 -1.171 10.972 1.00 82.94 124 ASN A C 1
ATOM 1004 O O . ASN A 1 124 ? 4.023 -2.211 10.317 1.00 82.94 124 ASN A O 1
ATOM 1008 N N . GLY A 1 125 ? 3.083 -0.211 10.737 1.00 82.62 125 GLY A N 1
ATOM 1009 C CA . GLY A 1 125 ? 2.074 -0.314 9.679 1.00 82.62 125 GLY A CA 1
ATOM 1010 C C . GLY A 1 125 ? 2.694 -0.340 8.279 1.00 82.62 125 GLY A C 1
ATOM 1011 O O . GLY A 1 125 ? 2.365 -1.207 7.472 1.00 82.62 125 GLY A O 1
ATOM 1012 N N . VAL A 1 126 ? 3.640 0.564 8.008 1.00 84.56 126 VAL A N 1
ATOM 1013 C CA . VAL A 1 126 ? 4.392 0.606 6.742 1.00 84.56 126 VAL A CA 1
ATOM 1014 C C . VAL A 1 126 ? 5.229 -0.660 6.561 1.00 84.56 126 VAL A C 1
ATOM 1016 O O . VAL A 1 126 ? 5.215 -1.238 5.476 1.00 84.56 126 VAL A O 1
ATOM 1019 N N . GLY A 1 127 ? 5.902 -1.131 7.615 1.00 85.38 127 GLY A N 1
ATOM 1020 C CA . GLY A 1 127 ? 6.686 -2.367 7.588 1.00 85.38 127 GLY A CA 1
ATOM 1021 C C . GLY A 1 127 ? 5.842 -3.594 7.239 1.00 85.38 127 GLY A C 1
ATOM 1022 O O . GLY A 1 127 ? 6.236 -4.385 6.385 1.00 85.38 127 GLY A O 1
ATOM 1023 N N . LEU A 1 128 ? 4.644 -3.718 7.820 1.00 86.38 128 LEU A N 1
ATOM 1024 C CA . LEU A 1 128 ? 3.709 -4.796 7.485 1.00 86.38 128 LEU A CA 1
ATOM 1025 C C . LEU A 1 128 ? 3.294 -4.746 6.012 1.00 86.38 128 LEU A C 1
ATOM 1027 O O . LEU A 1 128 ? 3.418 -5.751 5.312 1.00 86.38 128 LEU A O 1
ATOM 1031 N N . VAL A 1 129 ? 2.854 -3.584 5.512 1.00 88.38 129 VAL A N 1
ATOM 1032 C CA . VAL A 1 129 ? 2.486 -3.439 4.091 1.00 88.38 1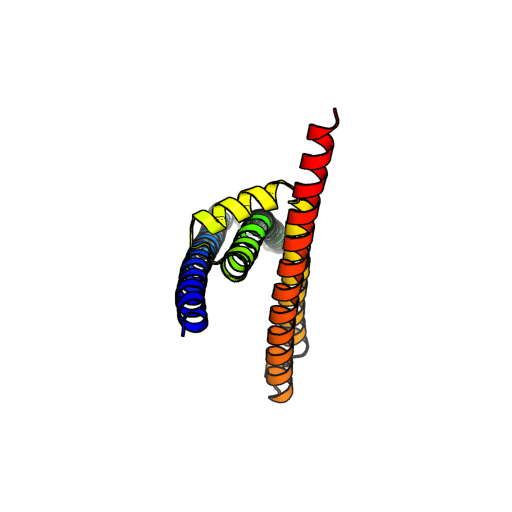29 VAL A CA 1
ATOM 1033 C C . VAL A 1 129 ? 3.668 -3.784 3.186 1.00 88.38 129 VAL A C 1
ATOM 1035 O O . VAL A 1 129 ? 3.477 -4.471 2.182 1.00 88.38 129 VAL A O 1
ATOM 1038 N N . LEU A 1 130 ? 4.879 -3.344 3.536 1.00 86.31 130 LEU A N 1
ATOM 1039 C CA . LEU A 1 130 ? 6.091 -3.606 2.766 1.00 86.31 130 LEU A CA 1
ATOM 1040 C C . LEU A 1 130 ? 6.380 -5.109 2.666 1.00 86.31 130 LEU A C 1
ATOM 1042 O O . LEU A 1 130 ? 6.578 -5.603 1.559 1.00 86.31 130 LEU A O 1
ATOM 1046 N N . ILE A 1 131 ? 6.339 -5.843 3.783 1.00 88.94 131 ILE A N 1
ATOM 1047 C CA . ILE A 1 131 ? 6.564 -7.298 3.806 1.00 88.94 131 ILE A CA 1
ATOM 1048 C C . ILE A 1 131 ? 5.559 -8.012 2.898 1.00 88.94 131 ILE A C 1
ATOM 1050 O O . ILE A 1 131 ? 5.961 -8.819 2.059 1.00 88.94 131 ILE A O 1
ATOM 1054 N N . PHE A 1 132 ? 4.267 -7.682 3.002 1.00 86.31 132 PHE A N 1
ATOM 1055 C CA . PHE A 1 132 ? 3.253 -8.292 2.135 1.00 86.31 132 PHE A CA 1
ATOM 1056 C C . PHE A 1 132 ? 3.421 -7.908 0.666 1.00 86.31 132 PHE A C 1
ATOM 1058 O O . PHE A 1 132 ? 3.189 -8.740 -0.205 1.00 86.31 132 PHE A O 1
ATOM 1065 N N . THR A 1 133 ? 3.860 -6.681 0.382 1.00 82.56 133 THR A N 1
ATOM 1066 C CA . THR A 1 133 ? 4.116 -6.220 -0.990 1.00 82.56 133 THR A CA 1
ATOM 1067 C C . THR A 1 133 ? 5.297 -6.970 -1.606 1.00 82.56 133 THR A C 1
ATOM 1069 O O . THR A 1 133 ? 5.194 -7.453 -2.732 1.00 82.56 133 THR A O 1
ATOM 1072 N N . ILE A 1 134 ? 6.397 -7.131 -0.862 1.00 86.62 134 ILE A N 1
ATOM 1073 C CA . ILE A 1 134 ? 7.573 -7.898 -1.297 1.00 86.62 134 ILE A CA 1
ATOM 1074 C C . ILE A 1 134 ? 7.205 -9.367 -1.496 1.00 86.62 134 ILE A C 1
ATOM 1076 O O . ILE A 1 134 ? 7.578 -9.953 -2.508 1.00 86.62 134 ILE A O 1
ATOM 1080 N N . TRP A 1 135 ? 6.448 -9.951 -0.567 1.00 87.19 135 TRP A N 1
ATOM 1081 C CA . TRP A 1 135 ? 5.968 -11.326 -0.675 1.00 87.19 135 TRP A CA 1
ATOM 1082 C C . TRP A 1 135 ? 5.121 -11.534 -1.936 1.00 87.19 135 TRP A C 1
ATOM 1084 O O . TRP A 1 135 ? 5.375 -12.451 -2.715 1.00 87.19 135 TRP A O 1
ATOM 1094 N N . GLU A 1 136 ? 4.145 -10.659 -2.180 1.00 83.81 136 GLU A N 1
ATOM 1095 C CA . GLU A 1 136 ? 3.241 -10.770 -3.325 1.00 83.81 136 GLU A CA 1
ATOM 1096 C C . GLU A 1 136 ? 3.972 -10.579 -4.664 1.00 83.81 136 GLU A C 1
ATOM 1098 O O . GLU A 1 136 ? 3.754 -11.344 -5.609 1.00 83.81 136 GLU A O 1
ATOM 1103 N N . LEU A 1 137 ? 4.886 -9.605 -4.740 1.00 82.94 137 LEU A N 1
ATOM 1104 C CA . LEU A 1 137 ? 5.759 -9.411 -5.902 1.00 82.94 137 LEU A CA 1
ATOM 1105 C C . LEU A 1 137 ? 6.694 -10.606 -6.106 1.00 82.94 137 LEU A C 1
ATOM 1107 O O . LEU A 1 137 ? 6.851 -11.072 -7.234 1.00 82.94 137 LEU A O 1
ATOM 1111 N N . GLY A 1 138 ? 7.266 -11.127 -5.020 1.00 83.00 138 GLY A N 1
ATOM 1112 C CA . GLY A 1 138 ? 8.151 -12.284 -5.021 1.00 83.00 138 GLY A CA 1
ATOM 1113 C C . GLY A 1 138 ? 7.465 -13.520 -5.587 1.00 83.00 138 GLY A C 1
ATOM 1114 O O . GLY A 1 138 ? 8.009 -14.149 -6.487 1.00 83.00 138 GLY A O 1
ATOM 1115 N N . LEU A 1 139 ? 6.238 -13.821 -5.152 1.00 83.12 139 LEU A N 1
ATOM 1116 C CA . LEU A 1 139 ? 5.471 -14.960 -5.664 1.00 83.12 139 LEU A CA 1
ATOM 1117 C C . LEU A 1 139 ? 5.156 -14.846 -7.156 1.00 83.12 139 LEU A C 1
ATOM 1119 O O . LEU A 1 139 ? 5.296 -15.822 -7.897 1.00 83.12 139 LEU A O 1
ATOM 1123 N N . ARG A 1 140 ? 4.764 -13.655 -7.619 1.00 82.38 140 ARG A N 1
ATOM 1124 C CA . ARG A 1 140 ? 4.504 -13.413 -9.046 1.00 82.38 140 ARG A CA 1
ATOM 1125 C C . ARG A 1 140 ? 5.788 -13.541 -9.872 1.00 82.38 140 ARG A C 1
ATOM 1127 O O . ARG A 1 140 ? 5.767 -14.185 -10.919 1.00 82.38 140 ARG A O 1
ATOM 1134 N N . ALA A 1 141 ? 6.901 -12.989 -9.391 1.00 80.50 141 ALA A N 1
ATOM 1135 C CA . ALA A 1 141 ? 8.199 -13.072 -10.058 1.00 80.50 141 ALA A CA 1
ATOM 1136 C C . ALA A 1 141 ? 8.735 -14.512 -10.112 1.00 80.50 141 ALA A C 1
ATOM 1138 O O . ALA A 1 141 ? 9.160 -14.961 -11.176 1.00 80.50 141 ALA A O 1
ATOM 1139 N N . LEU A 1 142 ? 8.647 -15.264 -9.007 1.00 81.00 142 LEU A N 1
ATOM 1140 C CA . LEU A 1 142 ? 9.049 -16.673 -8.954 1.00 81.00 142 LEU A CA 1
ATOM 1141 C C . LEU A 1 142 ? 8.241 -17.511 -9.953 1.00 81.00 142 LEU A C 1
ATOM 1143 O O . LEU A 1 142 ? 8.791 -18.357 -10.652 1.00 81.00 142 LEU A O 1
ATOM 1147 N N . CYS A 1 143 ? 6.938 -17.246 -10.054 1.00 77.25 143 CYS A N 1
ATOM 1148 C CA . CYS A 1 143 ? 6.050 -17.935 -10.983 1.00 77.25 143 CYS A CA 1
ATOM 1149 C C . CYS A 1 143 ? 6.415 -17.678 -12.453 1.00 77.25 143 CYS A C 1
ATOM 1151 O O . CYS A 1 143 ? 6.452 -18.617 -13.255 1.00 77.25 143 CYS A O 1
ATOM 1153 N N . LEU A 1 144 ? 6.718 -16.421 -12.800 1.00 77.12 144 LEU A N 1
ATOM 1154 C CA . LEU A 1 144 ? 7.195 -16.054 -14.135 1.00 77.12 144 LEU A CA 1
ATOM 1155 C C . LEU A 1 144 ? 8.541 -16.716 -14.447 1.00 77.12 144 LEU A C 1
ATOM 1157 O O . LEU A 1 144 ? 8.714 -17.241 -15.545 1.00 77.12 144 LEU A O 1
ATOM 1161 N N . TYR A 1 145 ? 9.453 -16.744 -13.472 1.00 78.19 145 TYR A N 1
ATOM 1162 C CA . TYR A 1 145 ? 10.778 -17.347 -13.611 1.00 78.19 145 TYR A CA 1
ATOM 1163 C C . TYR A 1 145 ? 10.719 -18.866 -13.829 1.00 78.19 145 TYR A C 1
ATOM 1165 O O . TYR A 1 145 ? 11.308 -19.378 -14.778 1.00 78.19 145 TYR A O 1
ATOM 1173 N N . PHE A 1 146 ? 9.957 -19.591 -13.004 1.00 76.62 146 PHE A N 1
ATOM 1174 C CA . PHE A 1 146 ? 9.795 -21.045 -13.125 1.00 76.62 146 PHE A CA 1
ATOM 1175 C C . PHE A 1 146 ? 8.860 -21.470 -14.269 1.00 76.62 146 PHE A C 1
ATOM 1177 O O . PHE A 1 146 ? 8.694 -22.662 -14.520 1.00 76.62 146 PHE A O 1
ATOM 1184 N N . GLY A 1 147 ? 8.226 -20.522 -14.967 1.00 73.75 147 GLY A N 1
ATOM 1185 C CA . GLY A 1 147 ? 7.286 -20.830 -16.042 1.00 73.75 147 GLY A CA 1
ATOM 1186 C C . GLY A 1 147 ? 6.037 -21.569 -15.555 1.00 73.75 147 GLY A C 1
ATOM 1187 O O . GLY A 1 147 ? 5.477 -22.375 -16.296 1.00 73.75 147 GLY A O 1
ATOM 1188 N N . CYS A 1 148 ? 5.586 -21.300 -14.323 1.00 67.12 148 CYS A N 1
ATOM 1189 C CA . CYS A 1 148 ? 4.461 -22.000 -13.683 1.00 67.12 148 CYS A CA 1
ATOM 1190 C C . CYS A 1 148 ? 3.133 -21.856 -14.449 1.00 67.12 148 CYS A C 1
ATOM 1192 O O . CYS A 1 148 ? 2.222 -22.654 -14.257 1.00 67.12 148 CYS A O 1
ATOM 1194 N N . TYR A 1 149 ? 3.039 -20.886 -15.363 1.00 69.81 149 TYR A N 1
ATOM 1195 C CA . TYR A 1 149 ? 1.914 -20.731 -16.285 1.00 69.81 149 TYR A CA 1
ATOM 1196 C C . TYR A 1 149 ? 1.780 -21.881 -17.299 1.00 69.81 149 TYR A C 1
ATOM 1198 O O . TYR A 1 149 ? 0.727 -22.024 -17.913 1.00 69.81 149 TYR A O 1
ATOM 1206 N N . LYS A 1 150 ? 2.822 -22.703 -17.498 1.00 76.81 150 LYS A N 1
ATOM 1207 C CA . LYS A 1 150 ? 2.795 -23.832 -18.445 1.00 76.81 150 LYS A CA 1
ATOM 1208 C C . LYS A 1 150 ? 2.052 -25.055 -17.908 1.00 76.81 150 LYS A C 1
ATOM 1210 O O . LYS A 1 150 ? 1.577 -25.865 -18.698 1.00 76.81 150 LYS A O 1
ATOM 1215 N N . THR A 1 151 ? 1.937 -25.188 -16.588 1.00 79.25 151 THR A N 1
ATOM 1216 C CA . THR A 1 151 ? 1.363 -26.372 -15.941 1.00 79.25 151 THR A CA 1
ATOM 1217 C C . THR A 1 151 ? 0.168 -25.961 -15.092 1.00 79.25 151 THR A C 1
ATOM 1219 O O . THR A 1 151 ? 0.297 -25.116 -14.211 1.00 79.25 151 THR A O 1
ATOM 1222 N N . TRP A 1 152 ? -0.985 -26.606 -15.291 1.00 78.25 152 TRP A N 1
ATOM 1223 C CA . TRP A 1 152 ? -2.208 -2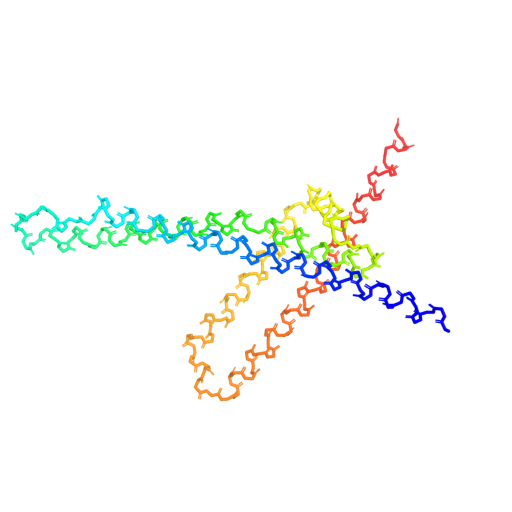6.339 -14.516 1.00 78.25 152 TRP A CA 1
ATOM 1224 C C . TRP A 1 152 ? -1.986 -26.396 -12.997 1.00 78.25 152 TRP A C 1
ATOM 1226 O O . TRP A 1 152 ? -2.455 -25.521 -12.274 1.00 78.25 152 TRP A O 1
ATOM 1236 N N . PHE A 1 153 ? -1.198 -27.362 -12.513 1.00 79.25 153 PHE A N 1
ATOM 1237 C CA . PHE A 1 153 ? -0.815 -27.454 -11.100 1.0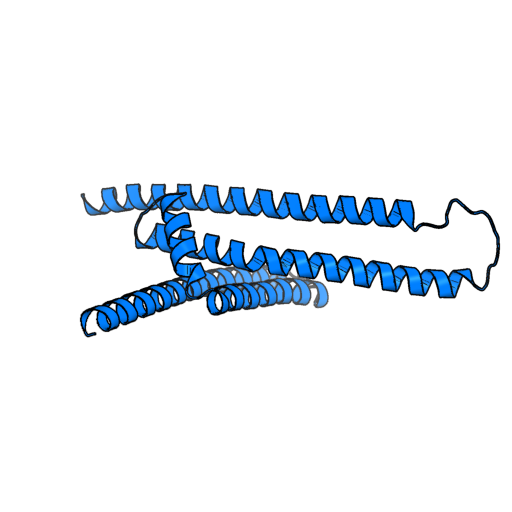0 79.25 153 PHE A CA 1
ATOM 1238 C C . PHE A 1 153 ? -0.046 -26.225 -10.591 1.00 79.25 153 PHE A C 1
ATOM 1240 O O . PHE A 1 153 ? -0.236 -25.824 -9.446 1.00 79.25 153 PHE A O 1
ATOM 1247 N N . GLY A 1 154 ? 0.780 -25.600 -11.434 1.00 80.25 154 GLY A N 1
ATOM 1248 C CA . GLY A 1 154 ? 1.514 -24.381 -11.092 1.00 80.25 154 GLY A CA 1
ATOM 1249 C C . GLY A 1 154 ? 0.595 -23.171 -10.930 1.00 80.25 154 GLY A C 1
ATOM 1250 O O . GLY A 1 154 ? 0.727 -22.412 -9.971 1.00 80.25 154 GLY A O 1
ATOM 1251 N N . ILE A 1 155 ? -0.396 -23.037 -11.815 1.00 80.44 155 ILE A N 1
ATOM 1252 C CA . ILE A 1 155 ? -1.420 -21.983 -11.733 1.00 80.44 155 ILE A CA 1
ATOM 1253 C C . ILE A 1 155 ? -2.279 -22.164 -10.476 1.00 80.44 155 ILE A C 1
ATOM 1255 O O . ILE A 1 155 ? -2.485 -21.206 -9.731 1.00 80.44 155 ILE A O 1
ATOM 1259 N N . ILE A 1 156 ? -2.746 -23.390 -10.215 1.00 83.31 156 ILE A N 1
ATOM 1260 C CA . ILE A 1 156 ? -3.545 -23.703 -9.022 1.00 83.31 156 ILE A CA 1
ATOM 1261 C C . ILE A 1 156 ? -2.739 -23.391 -7.757 1.00 83.31 156 ILE A C 1
ATOM 1263 O O . ILE A 1 156 ? -3.228 -22.668 -6.890 1.00 83.31 156 ILE A O 1
ATOM 1267 N N . GLY A 1 157 ? -1.487 -23.852 -7.684 1.00 82.56 157 GLY A N 1
ATOM 1268 C CA . GLY A 1 157 ? -0.595 -23.572 -6.559 1.00 82.56 157 GLY A CA 1
ATOM 1269 C C . GLY A 1 157 ? -0.385 -22.074 -6.324 1.00 82.56 157 GLY A C 1
ATOM 1270 O O . GLY A 1 157 ? -0.459 -21.622 -5.182 1.00 82.56 157 GLY A O 1
ATOM 1271 N N . LEU A 1 158 ? -0.205 -21.284 -7.388 1.00 83.00 158 LEU A N 1
ATOM 1272 C CA . LEU A 1 158 ? -0.058 -19.828 -7.300 1.00 83.00 158 LEU A CA 1
ATOM 1273 C C . LEU A 1 158 ? -1.312 -19.153 -6.735 1.00 83.00 158 LEU A C 1
ATOM 1275 O O . LEU A 1 158 ? -1.205 -18.320 -5.834 1.00 83.00 158 LEU A O 1
ATOM 1279 N N . ILE A 1 159 ? -2.490 -19.507 -7.255 1.00 84.12 159 ILE A N 1
ATOM 1280 C CA . ILE A 1 159 ? -3.766 -18.948 -6.792 1.00 84.12 159 ILE A CA 1
ATOM 1281 C C . ILE A 1 159 ? -3.973 -19.299 -5.318 1.00 84.12 159 ILE A C 1
ATOM 1283 O O . ILE A 1 159 ? -4.283 -18.417 -4.518 1.00 84.12 159 ILE A O 1
ATOM 1287 N N . SER A 1 160 ? -3.735 -20.556 -4.933 1.00 84.44 160 SER A N 1
ATOM 1288 C CA . SER A 1 160 ? -3.837 -20.991 -3.540 1.00 84.44 160 SER A CA 1
ATOM 1289 C C . SER A 1 160 ? -2.886 -2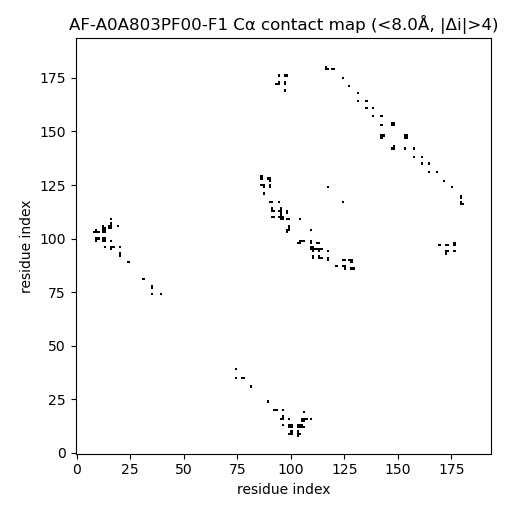0.219 -2.622 1.00 84.44 160 SER A C 1
ATOM 1291 O O . SER A 1 160 ? -3.311 -19.759 -1.561 1.00 84.44 160 SER A O 1
ATOM 1293 N N . LEU A 1 161 ? -1.627 -20.011 -3.024 1.00 83.50 161 LEU A N 1
ATOM 1294 C CA . LEU A 1 161 ? -0.660 -19.265 -2.214 1.00 83.50 161 LEU A CA 1
ATOM 1295 C C . LEU A 1 161 ? -1.007 -17.775 -2.105 1.00 83.50 161 LEU A C 1
ATOM 1297 O O . LEU A 1 161 ? -0.827 -17.180 -1.042 1.00 83.50 161 LEU A O 1
ATOM 1301 N N . LEU A 1 162 ? -1.534 -17.175 -3.175 1.00 83.12 162 LEU A N 1
ATOM 1302 C CA . LEU A 1 162 ? -2.042 -15.801 -3.161 1.00 83.12 162 LEU A CA 1
ATOM 1303 C C . LEU A 1 162 ? -3.247 -15.667 -2.220 1.00 83.12 162 LEU A C 1
ATOM 1305 O O . LEU A 1 162 ? -3.311 -14.721 -1.434 1.00 83.12 162 LEU A O 1
ATOM 1309 N N . CYS A 1 163 ? -4.176 -16.627 -2.241 1.00 85.12 163 CYS A N 1
ATOM 1310 C CA . CYS A 1 163 ? -5.308 -16.666 -1.315 1.00 85.12 163 CYS A CA 1
ATOM 1311 C C . CYS A 1 163 ? -4.851 -16.793 0.144 1.00 85.12 163 CYS A C 1
ATOM 1313 O O . CYS A 1 163 ? -5.326 -16.040 0.998 1.00 85.12 163 CYS A O 1
ATOM 1315 N N . LEU A 1 164 ? -3.905 -17.694 0.428 1.00 86.44 164 LEU A N 1
ATOM 1316 C CA . LEU A 1 164 ? -3.311 -17.839 1.761 1.00 86.44 164 LEU A CA 1
ATOM 1317 C C . LEU A 1 164 ? -2.606 -16.553 2.200 1.00 86.44 164 LEU A C 1
ATOM 1319 O O . LEU A 1 164 ? -2.826 -16.084 3.314 1.00 86.44 164 LEU A O 1
ATOM 1323 N N . GLY A 1 165 ? -1.825 -15.937 1.311 1.00 84.94 165 GLY A N 1
ATOM 1324 C CA . GLY A 1 165 ? -1.165 -14.659 1.566 1.00 84.94 165 GLY A CA 1
ATOM 1325 C C . GLY A 1 165 ? -2.160 -13.555 1.920 1.00 84.94 165 GLY A C 1
ATOM 1326 O O . GLY A 1 165 ? -1.948 -12.828 2.888 1.00 84.94 165 GLY A O 1
ATOM 1327 N N . ASN A 1 166 ? -3.287 -13.478 1.209 1.00 84.69 166 ASN A N 1
ATOM 1328 C CA . ASN A 1 166 ? -4.358 -12.537 1.530 1.00 84.69 166 ASN A CA 1
ATOM 1329 C C . ASN A 1 166 ? -4.972 -12.816 2.906 1.00 84.69 166 ASN A C 1
ATOM 1331 O O . ASN A 1 166 ? -5.148 -11.882 3.686 1.00 84.69 166 ASN A O 1
ATOM 1335 N N . ALA A 1 167 ? -5.260 -14.075 3.242 1.00 86.25 167 ALA A N 1
ATOM 1336 C CA . ALA A 1 167 ? -5.795 -14.431 4.556 1.00 86.25 167 ALA A CA 1
ATOM 1337 C C . ALA A 1 167 ? -4.825 -14.054 5.693 1.00 86.25 167 ALA A C 1
ATOM 1339 O O . ALA A 1 167 ? -5.231 -13.425 6.673 1.00 86.25 167 ALA A O 1
ATOM 1340 N N . VAL A 1 168 ? -3.534 -14.360 5.533 1.00 87.56 168 VAL A N 1
ATOM 1341 C CA . VAL A 1 168 ? -2.482 -13.997 6.499 1.00 87.56 168 VAL A CA 1
ATOM 1342 C C . VAL A 1 168 ? -2.328 -12.479 6.602 1.00 87.56 168 VAL A C 1
ATOM 1344 O O . VAL A 1 168 ? -2.211 -11.949 7.708 1.00 87.56 168 VAL A O 1
ATOM 1347 N N . LYS A 1 169 ? -2.399 -11.756 5.478 1.00 86.69 169 LYS A N 1
ATOM 1348 C CA . LYS A 1 169 ? -2.394 -10.289 5.453 1.00 86.69 169 LYS A CA 1
ATOM 1349 C C . LYS A 1 169 ? -3.526 -9.733 6.306 1.00 86.69 169 LYS A C 1
ATOM 1351 O O . LYS A 1 169 ? -3.268 -8.927 7.196 1.00 86.69 169 LYS A O 1
ATOM 1356 N N . TRP A 1 170 ? -4.751 -10.209 6.118 1.00 85.19 170 TRP A N 1
ATOM 1357 C CA . TRP A 1 170 ? -5.883 -9.786 6.943 1.00 85.19 170 TRP A CA 1
ATOM 1358 C C . TRP A 1 170 ? -5.677 -10.082 8.428 1.00 85.19 170 TR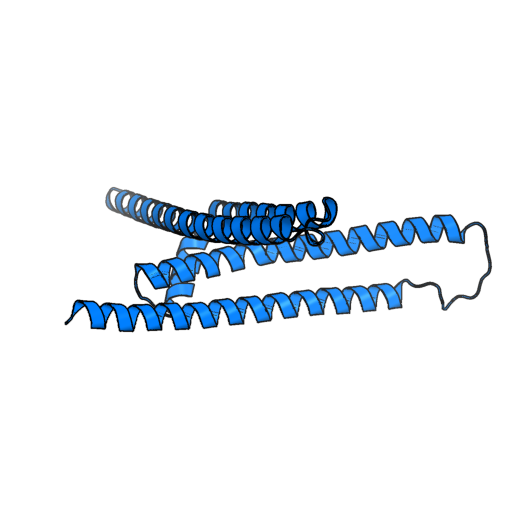P A C 1
ATOM 1360 O O . TRP A 1 170 ? -5.853 -9.184 9.252 1.00 85.19 170 TRP A O 1
ATOM 1370 N N . ALA A 1 171 ? -5.242 -11.296 8.773 1.00 88.44 171 ALA A N 1
ATOM 1371 C CA . ALA A 1 171 ? -4.962 -11.663 10.161 1.00 88.44 171 ALA A CA 1
ATOM 1372 C C . ALA A 1 171 ? -3.897 -10.748 10.792 1.00 88.44 171 ALA A C 1
ATOM 1374 O O . ALA A 1 171 ? -4.067 -10.277 11.916 1.00 88.44 171 ALA A O 1
ATOM 1375 N N . SER A 1 172 ? -2.838 -10.415 10.051 1.00 89.38 172 SER A N 1
ATOM 1376 C CA . SER A 1 172 ? -1.787 -9.513 10.528 1.00 89.38 172 SER A CA 1
ATOM 1377 C C . SER A 1 172 ? -2.293 -8.089 10.787 1.00 89.38 172 SER A C 1
ATOM 1379 O O . SER A 1 172 ? -1.912 -7.483 11.785 1.00 89.38 172 SER A O 1
ATOM 1381 N N . PHE A 1 173 ? -3.202 -7.567 9.952 1.00 87.50 173 PHE A N 1
ATOM 1382 C CA . PHE A 1 173 ? -3.802 -6.248 10.162 1.00 87.50 173 PHE A CA 1
ATOM 1383 C C . PHE A 1 173 ? -4.755 -6.228 11.359 1.00 87.50 173 PHE A C 1
ATOM 1385 O O . PHE A 1 173 ? -4.829 -5.213 12.051 1.00 87.50 173 PHE A O 1
ATOM 1392 N N . VAL A 1 174 ? -5.439 -7.340 11.646 1.00 88.88 174 VAL A N 1
ATOM 1393 C CA . VAL A 1 174 ? -6.216 -7.489 12.886 1.00 88.88 174 VAL A CA 1
ATOM 1394 C C . VAL A 1 174 ? -5.291 -7.434 14.101 1.00 88.88 174 VAL A C 1
ATOM 1396 O O . VAL A 1 174 ? -5.563 -6.684 15.035 1.00 88.88 174 VAL A O 1
ATOM 1399 N N . VAL A 1 175 ? -4.170 -8.161 14.082 1.00 90.19 175 VAL A N 1
ATOM 1400 C CA . VAL A 1 175 ? -3.177 -8.123 15.173 1.00 90.19 175 VAL A CA 1
ATOM 1401 C C . VAL A 1 175 ? -2.566 -6.726 15.323 1.00 90.19 175 VAL A C 1
ATOM 1403 O O . VAL A 1 175 ? -2.453 -6.218 16.436 1.00 90.19 175 VAL A O 1
ATOM 1406 N N . TYR A 1 176 ? -2.233 -6.067 14.213 1.00 88.25 176 TYR A N 1
ATOM 1407 C CA . TYR A 1 176 ? -1.730 -4.693 14.212 1.00 88.25 176 TYR A CA 1
ATOM 1408 C C . TYR A 1 176 ? -2.739 -3.704 14.807 1.00 88.25 176 TYR A C 1
ATOM 1410 O O . TYR A 1 176 ? -2.361 -2.850 15.607 1.00 88.25 176 TYR A O 1
ATOM 1418 N N . PHE A 1 177 ? -4.026 -3.844 14.478 1.00 87.12 177 PHE A N 1
ATOM 1419 C CA . PHE A 1 177 ? -5.086 -3.041 15.082 1.00 87.12 177 PHE A CA 1
ATOM 1420 C C . PHE A 1 177 ? -5.143 -3.227 16.605 1.00 87.12 177 PHE A C 1
ATOM 1422 O O . PHE A 1 177 ? -5.202 -2.239 17.338 1.00 87.12 177 PHE A O 1
ATOM 1429 N N . GLN A 1 178 ? -5.059 -4.470 17.089 1.00 87.62 178 GLN A N 1
ATOM 1430 C CA . GLN A 1 178 ? -5.032 -4.762 18.526 1.00 87.62 178 GLN A CA 1
ATOM 1431 C C . GLN A 1 178 ? -3.812 -4.128 19.216 1.00 87.62 178 GLN A C 1
ATOM 1433 O O . GLN A 1 178 ? -3.970 -3.490 20.257 1.00 87.62 178 GLN A O 1
ATOM 1438 N N . ASP A 1 179 ? -2.616 -4.215 18.617 1.00 88.44 179 ASP A N 1
ATOM 1439 C CA . ASP A 1 179 ? -1.411 -3.539 19.133 1.00 88.44 179 ASP A CA 1
ATOM 1440 C C . ASP A 1 179 ? -1.598 -2.011 19.184 1.00 88.44 179 ASP A C 1
ATOM 1442 O O . ASP A 1 179 ? -1.245 -1.364 20.173 1.00 88.44 179 ASP A O 1
ATOM 1446 N N . CYS A 1 180 ? -2.215 -1.415 18.158 1.00 86.44 180 CYS A N 1
ATOM 1447 C CA . CYS A 1 180 ? -2.523 0.016 18.145 1.00 86.44 180 CYS A CA 1
ATOM 1448 C C . CYS A 1 180 ? -3.459 0.419 19.293 1.00 86.44 180 CYS A C 1
ATOM 1450 O O . CYS A 1 180 ? -3.170 1.392 19.996 1.00 86.44 180 CYS A O 1
ATOM 1452 N N . ILE A 1 181 ? -4.546 -0.326 19.517 1.00 86.25 181 ILE A N 1
ATOM 1453 C CA . ILE A 1 181 ? -5.489 -0.061 20.613 1.00 86.25 181 ILE A CA 1
ATOM 1454 C C . ILE A 1 181 ? -4.809 -0.228 21.977 1.00 86.25 181 ILE A C 1
ATOM 1456 O O . ILE A 1 181 ? -4.926 0.659 22.825 1.00 86.25 181 ILE A O 1
ATOM 1460 N N . TRP A 1 182 ? -4.030 -1.297 22.165 1.00 87.62 182 TRP A N 1
ATOM 1461 C CA . TRP A 1 182 ? -3.261 -1.547 23.388 1.00 87.62 182 TRP A CA 1
ATOM 1462 C C . TRP A 1 182 ? -2.291 -0.402 23.723 1.00 87.62 182 TRP A C 1
ATOM 1464 O O . TRP A 1 182 ? -2.190 0.054 24.864 1.00 87.62 182 TRP A O 1
ATOM 1474 N N . ARG A 1 183 ? -1.592 0.139 22.720 1.00 83.38 183 ARG A N 1
ATOM 1475 C CA . ARG A 1 183 ? -0.710 1.300 22.924 1.00 83.38 183 ARG A CA 1
ATOM 1476 C C . ARG A 1 183 ? -1.484 2.577 23.231 1.00 83.38 183 ARG A C 1
ATOM 1478 O O . ARG A 1 183 ? -0.954 3.466 23.900 1.00 83.38 183 ARG A O 1
ATOM 1485 N N . VAL A 1 184 ? -2.695 2.736 22.702 1.00 84.94 184 VAL A N 1
ATOM 1486 C CA . VAL A 1 184 ? -3.553 3.888 23.012 1.00 84.94 184 VAL A CA 1
ATOM 1487 C C . VAL A 1 184 ? -4.033 3.835 24.454 1.00 84.94 184 VAL A C 1
ATOM 1489 O O . VAL A 1 184 ? -3.873 4.839 25.150 1.00 84.94 184 VAL A O 1
ATOM 1492 N N . SER A 1 185 ? -4.525 2.689 24.923 1.00 82.06 185 SER A N 1
ATOM 1493 C CA . SER A 1 185 ? -4.986 2.537 26.308 1.00 82.06 185 SER A CA 1
ATOM 1494 C C . SER A 1 185 ? -3.859 2.756 27.319 1.00 82.06 185 SER A C 1
ATOM 1496 O O . SER A 1 185 ? -4.042 3.530 28.255 1.00 82.06 185 SER A O 1
ATOM 1498 N N . LYS A 1 186 ? -2.665 2.195 27.077 1.00 84.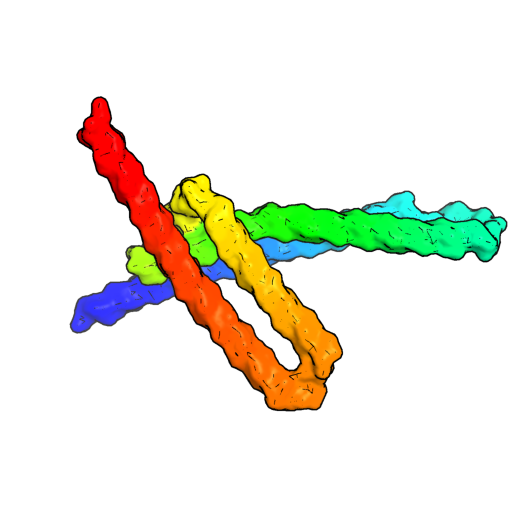69 186 LYS A N 1
ATOM 1499 C CA . LYS A 1 186 ? -1.510 2.346 27.979 1.00 84.69 186 LYS A CA 1
ATOM 1500 C C . LYS A 1 186 ? -1.094 3.804 28.211 1.00 84.69 186 LYS A C 1
ATOM 1502 O O . LYS A 1 186 ? -0.656 4.143 29.306 1.00 84.69 186 LYS A O 1
ATOM 1507 N N . LYS A 1 187 ? -1.195 4.669 27.192 1.00 80.44 187 LYS A N 1
ATOM 1508 C CA . LYS A 1 187 ? -0.821 6.086 27.356 1.00 80.44 187 LYS A CA 1
ATOM 1509 C C . LYS A 1 187 ? -1.856 6.871 28.164 1.00 80.44 187 LYS A C 1
ATOM 1511 O O . LYS A 1 187 ? -1.452 7.699 28.963 1.00 80.44 187 LYS A O 1
ATOM 1516 N N . LYS A 1 188 ? -3.152 6.564 28.020 1.00 78.69 188 LYS A N 1
ATOM 1517 C CA . LYS A 1 188 ? -4.215 7.226 28.798 1.00 78.69 188 LYS A CA 1
ATOM 1518 C C . LYS A 1 188 ? -4.059 6.983 30.302 1.00 78.69 188 LYS A C 1
ATOM 1520 O O . LYS A 1 188 ? -4.097 7.923 31.078 1.00 78.69 188 LYS A O 1
ATOM 1525 N N . THR A 1 189 ? -3.767 5.746 30.701 1.00 73.12 189 THR A N 1
ATOM 1526 C CA . THR A 1 189 ? -3.520 5.403 32.114 1.00 73.12 189 THR A CA 1
ATOM 1527 C C . THR A 1 189 ? -2.259 6.043 32.701 1.00 73.12 189 THR A C 1
ATOM 1529 O O . THR A 1 189 ? -2.154 6.154 33.914 1.00 73.12 189 THR A O 1
ATOM 1532 N N . GLY A 1 190 ? -1.292 6.442 31.866 1.00 66.75 190 GLY A N 1
ATOM 1533 C CA . GLY A 1 190 ? -0.090 7.145 32.325 1.00 66.75 190 GLY A CA 1
ATOM 1534 C C . GLY A 1 190 ? -0.298 8.648 32.525 1.00 66.75 190 GLY A C 1
ATOM 1535 O O . GLY A 1 190 ? 0.388 9.239 33.347 1.00 66.75 190 GLY A O 1
ATOM 1536 N N . GLU A 1 191 ? -1.240 9.254 31.798 1.00 68.94 191 GLU A N 1
ATOM 1537 C CA . GLU A 1 191 ? -1.587 10.679 31.915 1.00 68.94 191 GLU A CA 1
ATOM 1538 C C . GLU A 1 191 ? -2.541 10.955 33.089 1.00 68.94 191 GLU A C 1
ATOM 1540 O O . GLU A 1 191 ? -2.542 12.055 33.619 1.00 68.94 191 GLU A O 1
ATOM 1545 N N . GLU A 1 192 ? -3.321 9.965 33.536 1.00 59.81 192 GLU A N 1
ATOM 1546 C CA . GLU A 1 192 ? -4.202 10.089 34.712 1.00 59.81 192 GLU A CA 1
ATOM 1547 C C . GLU A 1 192 ? -3.469 9.906 36.059 1.00 59.81 192 GLU A C 1
ATOM 1549 O O . GLU A 1 192 ? -4.061 10.121 37.115 1.00 59.81 192 GLU A O 1
ATOM 1554 N N . GLN A 1 193 ? -2.197 9.491 36.043 1.00 48.38 193 GLN A N 1
ATOM 1555 C CA . GLN A 1 193 ? -1.388 9.230 37.245 1.00 48.38 193 GLN A CA 1
ATOM 1556 C C . GLN A 1 193 ? -0.266 10.258 37.492 1.00 48.38 193 GLN A C 1
ATOM 1558 O O . GLN A 1 193 ? 0.507 10.076 38.434 1.00 48.38 193 GLN A O 1
ATOM 1563 N N . GLY A 1 194 ? -0.159 11.307 36.671 1.00 42.44 194 GLY A N 1
ATOM 1564 C CA . GLY A 1 194 ? 0.816 12.399 36.817 1.00 42.44 194 GLY A CA 1
ATOM 1565 C C . GLY A 1 194 ? 0.135 13.746 36.985 1.00 42.44 194 GLY A C 1
ATOM 1566 O O . GLY A 1 194 ? 0.716 14.590 37.699 1.00 42.44 194 GLY A O 1
#

Sequence (194 aa):
MFHLRIEKVRLRATFVTFLYVVFLSTCTLLGFIWLLVTYSAVFRLFFTPERSGIVLNNFERVSSLGFNLFHHLIYGSNLLFLVIIYLPWCAIWNLGLVISILEGICGIKALGSAAYLSLRNTQNGVGLVLIFTIWELGLRALCLYFGCYKTWFGIIGLISLLCLGNAVKWASFVVYFQDCIWRVSKKKTGEEQG